Protein AF-A0AAW5FST5-F1 (afdb_monomer)

Solvent-accessible surface area (backbone atoms only — not comparable to full-atom values): 13321 Å² total; per-residue (Å²): 116,23,53,48,79,43,93,48,58,46,77,82,74,64,80,80,57,63,56,58,76,75,55,74,83,84,60,89,79,73,75,66,66,66,45,80,45,72,40,58,58,84,43,73,88,53,78,77,66,62,72,64,82,20,49,36,55,49,81,84,72,87,49,75,64,41,54,34,38,38,38,26,34,52,63,65,40,79,40,75,46,90,90,46,101,51,71,46,71,51,79,53,82,44,75,46,69,30,31,28,72,42,76,30,76,70,31,44,95,96,45,60,41,31,26,35,30,25,69,28,85,56,60,69,55,22,51,25,18,49,24,23,42,85,88,66,28,31,42,27,22,31,59,50,48,52,63,88,88,45,88,87,43,37,16,34,27,41,35,42,49,81,44,86,63,54,60,74,81,39,73,42,54,30,70,90,41,67,32,22,36,37,29,21,30,21,35,27,78,82,74,73,45,62,80,47,72,32,81,41,60,69,59,22,49,56,54,38,70,76,50,63,89,69,43,45,75,42,62,32,33,37,33,51,77,58,75,54,68,55,52,79,82,131

Nearest PDB structures (foldseek):
  6yv5-assembly1_A  TM=8.264E-01  e=3.759E-06  Staphylococcus aureus
  5ilb-assembly1_A  TM=5.529E-01  e=3.019E-06  Arabidopsis thaliana
  8k2y-assembly1_A  TM=4.417E-01  e=1.948E-05  Pseudomonas syringae pv. syringae FF5
  3gdv-assembly1_C  TM=4.293E-01  e=3.020E-05  Escherichia coli K-12
  1y8t-assembly1_A  TM=4.307E-01  e=8.563E-04  Mycobacterium tuberculosis H37Rv

Mean predicted aligned error: 10.91 Å

Secondary structure (DSSP, 8-state):
-EEEEEEEEEPPPPTTTHHHHHH--SS-----SEEEEEEETT-GGGTT------B--SSPPP-TT-EEEEEE-TT-EEEE-SSSSSEEEE---EEEEEEEEEEETT-BTTB-S-EEEESS---TT-TT-EEE-TTS-EEEEEEEEPPTTSTT--EEEEESTTSTTHHHH-TTB-TTSTTEEEEEEEEEETTEEEEEEES-HHHHHHHHHTS-TTEEEEEEEEETTS--EEE---

Foldseek 3Di:
DAEDEDAAADDDDPPVVVVCVVDVDDDDDQDAPYDYDYDHPPPPVSPPALFDFFAAQADDDADFFFKKKWKFFQPFDFDCDPVDNDTDTDGDIDMDMWTWHAWDCQDDDVHRHTKTKTQIDDHHGSHNTFMATPVRHGQFGFHAWDDPPPDSTITMTGGRHSDPCPCVVVVQRDNVDGQKGWAKWWFAVVVTDTPDGHNDPVVSVVVNVVDDPRIDIFTFIAGGPDSDTDTDDD

pLDDT: mean 76.08, std 20.31, range [25.42, 97.94]

Sequence (234 aa):
MVVIASATAFRTPPEDIALDWLLNRASSRMSLDCMTLSFKADNTRLHEVRDFLPLRLTGKWPEIGDEVMAVGFPELRSIRDREIDTDVLTERMYGSIGRVTAVLPSGREHRPWPTFAVDSHWPGGMSGGPVFNQDGEVIGLVSSSDEPGSDGAQSYAFWFAPIPGLQRNLPHVDPSNPGWVRGWAVVRNAPWHVAAMTNDRARAEEICATLASDYSVRLGSLRAGSDDLLSSAD

Structure (mmCIF, N/CA/C/O backbone):
data_AF-A0AAW5FST5-F1
#
_entry.id   AF-A0AAW5FST5-F1
#
loop_
_atom_site.group_PDB
_atom_site.id
_atom_site.type_symbol
_atom_site.label_atom_id
_atom_site.label_alt_id
_atom_site.label_comp_id
_atom_site.label_asym_id
_atom_site.label_entity_id
_atom_site.label_seq_id
_atom_site.pdbx_PDB_ins_code
_atom_site.Cartn_x
_atom_site.Cartn_y
_atom_site.Cartn_z
_atom_site.occupancy
_atom_site.B_iso_or_equiv
_atom_site.auth_seq_id
_atom_site.auth_comp_id
_atom_site.auth_asym_id
_atom_site.auth_atom_id
_atom_site.pdbx_PDB_model_num
ATOM 1 N N . MET A 1 1 ? 12.963 10.608 -5.374 1.00 27.59 1 MET A N 1
ATOM 2 C CA . MET A 1 1 ? 12.192 10.652 -4.118 1.00 27.59 1 MET A CA 1
ATOM 3 C C . MET A 1 1 ? 10.860 9.990 -4.351 1.00 27.59 1 MET A C 1
ATOM 5 O O . MET A 1 1 ? 10.044 10.501 -5.112 1.00 27.59 1 MET A O 1
ATOM 9 N N . VAL A 1 2 ? 10.666 8.838 -3.728 1.00 32.34 2 VAL A N 1
ATOM 10 C CA . VAL A 1 2 ? 9.438 8.058 -3.803 1.00 32.34 2 VAL A CA 1
ATOM 11 C C . VAL A 1 2 ? 8.725 8.189 -2.452 1.00 32.34 2 VAL A C 1
ATOM 13 O O . VAL A 1 2 ? 9.349 8.005 -1.407 1.00 32.34 2 VAL A O 1
ATOM 16 N N . VAL A 1 3 ? 7.454 8.594 -2.446 1.00 35.84 3 VAL A N 1
ATOM 17 C CA . VAL A 1 3 ? 6.745 9.000 -1.222 1.00 35.84 3 VAL A CA 1
ATOM 18 C C . VAL A 1 3 ? 5.681 7.972 -0.858 1.00 35.84 3 VAL A C 1
ATOM 20 O O . VAL A 1 3 ? 4.726 7.777 -1.598 1.00 35.84 3 VAL A O 1
ATOM 23 N N . ILE A 1 4 ? 5.814 7.359 0.315 1.00 39.44 4 ILE A N 1
ATOM 24 C CA . ILE A 1 4 ? 4.739 6.614 0.970 1.00 39.44 4 ILE A CA 1
ATOM 25 C C . ILE A 1 4 ? 4.034 7.594 1.902 1.00 39.44 4 ILE A C 1
ATOM 27 O O . ILE A 1 4 ? 4.570 7.957 2.950 1.00 39.44 4 ILE A O 1
ATOM 31 N N . ALA A 1 5 ? 2.842 8.044 1.525 1.00 29.39 5 ALA A N 1
ATOM 32 C CA . ALA A 1 5 ? 1.981 8.789 2.431 1.00 29.39 5 ALA A CA 1
ATOM 33 C C . ALA A 1 5 ? 1.157 7.795 3.257 1.00 29.39 5 ALA A C 1
ATOM 35 O O . ALA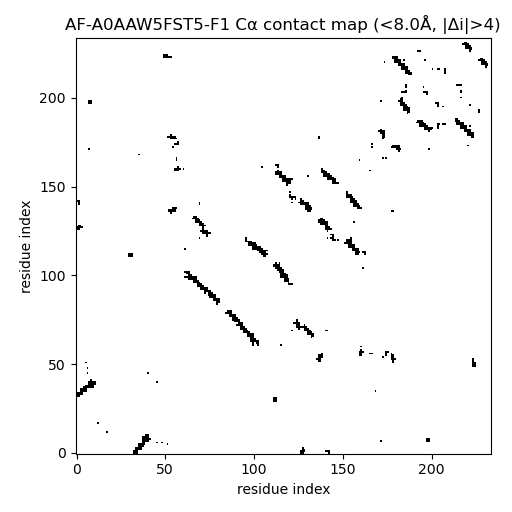 A 1 5 ? 0.375 7.029 2.699 1.00 29.39 5 ALA A O 1
ATOM 36 N N . SER A 1 6 ? 1.334 7.804 4.578 1.00 31.88 6 SER A N 1
ATOM 37 C CA . SER A 1 6 ? 0.432 7.119 5.503 1.00 31.88 6 SER A CA 1
ATOM 38 C C . SER A 1 6 ? -0.310 8.162 6.328 1.00 31.88 6 SER A C 1
ATOM 40 O O . SER A 1 6 ? 0.286 8.948 7.069 1.00 31.88 6 SER A O 1
ATOM 42 N N . ALA A 1 7 ? -1.636 8.174 6.216 1.00 28.30 7 ALA A N 1
ATOM 43 C CA . ALA A 1 7 ? -2.494 8.911 7.129 1.00 28.30 7 ALA A CA 1
ATOM 44 C C . ALA A 1 7 ? -2.647 8.095 8.418 1.00 28.30 7 ALA A C 1
ATOM 46 O O . ALA A 1 7 ? -3.655 7.436 8.633 1.00 28.30 7 ALA A O 1
ATOM 47 N N . THR A 1 8 ? -1.625 8.108 9.275 1.00 34.03 8 THR A N 1
ATOM 48 C CA . THR A 1 8 ? -1.749 7.558 10.629 1.00 34.03 8 THR A CA 1
ATOM 49 C C . THR A 1 8 ? -1.270 8.577 11.650 1.00 34.03 8 THR A C 1
ATOM 51 O O . THR A 1 8 ? -0.135 9.044 11.607 1.00 34.03 8 THR A O 1
ATOM 54 N N . ALA A 1 9 ? -2.183 8.904 12.558 1.00 29.20 9 ALA A N 1
ATOM 55 C CA . ALA A 1 9 ? -2.036 9.730 13.742 1.00 29.20 9 ALA A CA 1
ATOM 56 C C . ALA A 1 9 ? -0.675 9.597 14.455 1.00 29.20 9 ALA A C 1
ATOM 58 O O . ALA A 1 9 ? -0.389 8.555 15.026 1.00 29.20 9 ALA A O 1
ATOM 59 N N . PHE A 1 10 ? 0.146 10.649 14.517 1.00 31.05 10 PHE A N 1
ATOM 60 C CA . PHE A 1 10 ? 1.294 10.687 15.439 1.00 31.05 10 PHE A CA 1
ATOM 61 C C . PHE A 1 10 ? 1.242 11.876 16.402 1.00 31.05 10 PHE A C 1
ATOM 63 O O . PHE A 1 10 ? 0.967 13.009 15.999 1.00 31.05 10 PHE A O 1
ATOM 70 N N . ARG A 1 11 ? 1.600 11.605 17.667 1.00 25.42 11 ARG A N 1
ATOM 71 C CA . ARG A 1 11 ? 2.352 12.544 18.510 1.00 25.42 11 ARG A CA 1
ATOM 72 C C . ARG A 1 11 ? 3.834 12.398 18.173 1.00 25.42 11 ARG A C 1
ATOM 74 O O . ARG A 1 11 ? 4.307 11.298 17.895 1.00 25.42 11 ARG A O 1
ATOM 81 N N . THR A 1 12 ? 4.545 13.518 18.196 1.00 28.22 12 THR A N 1
ATOM 82 C CA . THR A 1 12 ? 6.005 13.582 18.109 1.00 28.22 12 THR A CA 1
ATOM 83 C C . THR A 1 12 ? 6.622 12.550 19.062 1.00 28.22 12 THR A C 1
ATOM 85 O O . THR A 1 12 ? 6.195 12.498 20.220 1.00 28.22 12 THR A O 1
ATOM 88 N N . PRO A 1 13 ? 7.588 11.721 18.625 1.00 26.89 13 PRO A N 1
ATOM 89 C CA . PRO A 1 13 ? 8.327 10.887 19.562 1.00 26.89 13 PRO A CA 1
ATOM 90 C C . PRO A 1 13 ? 9.033 11.789 20.592 1.00 26.89 13 PRO A C 1
ATOM 92 O O . PRO A 1 13 ? 9.415 12.911 20.242 1.00 26.89 13 PRO A O 1
ATOM 95 N N . PRO A 1 14 ? 9.193 11.342 21.853 1.00 30.55 14 PRO A N 1
ATOM 96 C CA . PRO A 1 14 ? 9.994 12.066 22.833 1.00 30.55 14 PRO A CA 1
ATOM 97 C C . PRO A 1 14 ? 11.399 12.317 22.265 1.00 30.55 14 PRO A C 1
ATOM 99 O O . PRO A 1 14 ? 11.950 11.463 21.565 1.00 30.55 14 PRO A O 1
ATOM 102 N N . GLU A 1 15 ? 11.935 13.509 22.535 1.00 38.34 15 GLU A N 1
ATOM 103 C CA . GLU A 1 15 ? 13.099 14.115 21.865 1.00 38.34 15 GLU A CA 1
ATOM 104 C C . GLU A 1 15 ? 14.370 13.240 21.870 1.00 38.34 15 GLU A C 1
ATOM 106 O O . GLU A 1 15 ? 15.232 13.404 21.008 1.00 38.34 15 GLU A O 1
ATOM 111 N N . ASP A 1 16 ? 14.437 12.228 22.735 1.00 34.09 16 ASP A N 1
ATOM 112 C CA . ASP A 1 16 ? 15.576 11.313 22.855 1.00 34.09 16 ASP A CA 1
ATOM 113 C C . ASP A 1 16 ? 15.601 10.162 21.824 1.00 34.09 16 ASP A C 1
ATOM 115 O O . ASP A 1 16 ? 16.646 9.550 21.619 1.00 34.09 16 ASP A O 1
ATOM 119 N N . ILE A 1 17 ? 14.498 9.867 21.117 1.00 37.16 17 ILE A N 1
ATOM 120 C CA . ILE A 1 17 ? 14.448 8.776 20.108 1.00 37.16 17 ILE A CA 1
ATOM 121 C C . ILE A 1 17 ? 14.830 9.281 18.701 1.00 37.16 17 ILE A C 1
ATOM 123 O O . ILE A 1 17 ? 15.224 8.508 17.823 1.00 37.16 17 ILE A O 1
ATOM 127 N N . ALA A 1 18 ? 14.766 10.597 18.478 1.00 36.69 18 ALA A N 1
ATOM 128 C CA . ALA A 1 18 ? 15.021 11.209 17.175 1.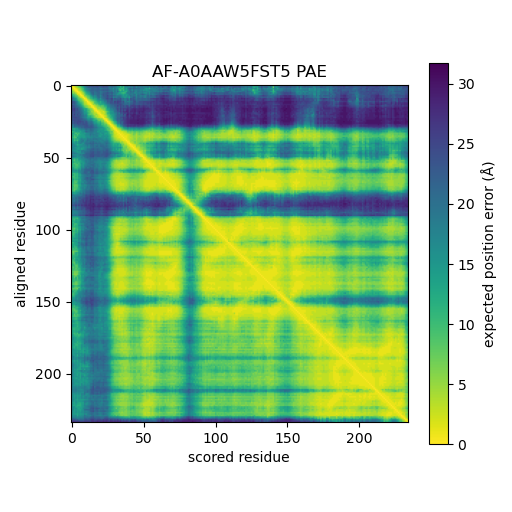00 36.69 18 ALA A CA 1
ATOM 129 C C . ALA A 1 18 ? 16.492 11.103 16.729 1.00 36.69 18 ALA A C 1
ATOM 131 O O . ALA A 1 18 ? 16.769 11.097 15.527 1.00 36.69 18 ALA A O 1
ATOM 132 N N . LEU A 1 19 ? 17.437 10.982 17.669 1.00 31.00 19 LEU A N 1
ATOM 133 C CA . LEU A 1 19 ? 18.865 10.958 17.348 1.00 31.00 19 LEU A CA 1
ATOM 134 C C . LEU A 1 19 ? 19.371 9.558 16.965 1.00 31.00 19 LEU A C 1
ATOM 136 O O . LEU A 1 19 ? 20.148 9.439 16.018 1.00 31.00 19 LEU A O 1
ATOM 140 N N . ASP A 1 20 ? 18.881 8.497 17.612 1.00 34.72 20 ASP A N 1
ATOM 141 C CA . ASP A 1 20 ? 19.266 7.112 17.289 1.00 34.72 20 ASP A CA 1
ATOM 142 C C . ASP A 1 20 ? 18.706 6.653 15.930 1.00 34.72 20 ASP A C 1
ATOM 144 O O . ASP A 1 20 ? 19.373 5.927 15.185 1.00 34.72 20 ASP A O 1
ATOM 148 N N . TRP A 1 21 ? 17.527 7.157 15.539 1.00 37.56 21 TRP A N 1
ATOM 149 C CA . TRP A 1 21 ? 16.939 6.914 14.214 1.00 37.56 21 TRP A CA 1
ATOM 150 C C . TRP A 1 21 ? 17.767 7.548 13.080 1.00 37.56 21 TRP A C 1
ATOM 152 O O . TRP A 1 21 ? 17.891 6.979 11.994 1.00 37.56 21 TRP A O 1
ATOM 162 N N . LEU A 1 22 ? 18.413 8.686 13.354 1.00 33.38 22 LEU A N 1
ATOM 163 C CA . LEU A 1 22 ? 19.277 9.410 12.415 1.00 33.38 22 LEU A CA 1
ATOM 164 C C . LEU A 1 22 ? 20.728 8.896 12.404 1.00 33.38 22 LEU A C 1
ATOM 166 O O . LEU A 1 22 ? 21.452 9.095 11.421 1.00 33.38 22 LEU A O 1
ATOM 170 N N . LEU A 1 23 ? 21.171 8.217 13.468 1.00 34.84 23 LEU A N 1
ATOM 171 C CA . LEU A 1 23 ? 22.580 7.883 13.693 1.00 34.84 23 LEU A CA 1
ATOM 172 C C . LEU A 1 23 ? 22.924 6.395 13.696 1.00 34.84 23 LEU A C 1
ATOM 174 O O . LEU A 1 23 ? 24.079 6.095 13.976 1.00 34.84 23 LEU A O 1
ATOM 178 N N . ASN A 1 24 ? 22.032 5.473 13.308 1.00 35.09 24 ASN A N 1
ATOM 179 C CA . ASN A 1 24 ? 22.375 4.044 13.296 1.00 35.09 24 ASN A CA 1
ATOM 180 C C . ASN A 1 24 ? 23.643 3.753 12.448 1.00 35.09 24 ASN A C 1
ATOM 182 O O . ASN A 1 24 ? 23.622 3.727 11.211 1.00 35.09 24 ASN A O 1
ATOM 186 N N . ARG A 1 25 ? 24.764 3.607 13.166 1.00 39.59 25 ARG A N 1
ATOM 187 C CA . ARG A 1 25 ? 26.148 3.381 12.741 1.00 39.59 25 ARG A CA 1
ATOM 188 C C . ARG A 1 25 ? 26.487 1.920 13.045 1.00 39.59 25 ARG A C 1
ATOM 190 O O . ARG A 1 25 ? 27.246 1.667 13.968 1.00 39.59 25 ARG A O 1
ATOM 197 N N . ALA A 1 26 ? 25.922 0.954 12.321 1.00 35.03 26 ALA A N 1
ATOM 198 C CA . ALA A 1 26 ? 26.404 -0.440 12.403 1.00 35.03 26 ALA A CA 1
ATOM 199 C C . ALA A 1 26 ? 25.911 -1.382 11.289 1.00 35.03 26 ALA A C 1
ATOM 201 O O . ALA A 1 26 ? 26.001 -2.600 11.411 1.00 35.03 26 ALA A O 1
ATOM 202 N N . SER A 1 27 ? 25.374 -0.879 10.185 1.00 39.72 27 SER A N 1
ATOM 203 C CA . SER A 1 27 ? 25.068 -1.702 9.010 1.00 39.72 27 SER A CA 1
ATOM 204 C C . SER A 1 27 ? 25.315 -0.829 7.796 1.00 39.72 27 SER A C 1
ATOM 206 O O . SER A 1 27 ? 25.022 0.365 7.860 1.00 39.72 27 SER A O 1
ATOM 208 N N . SER A 1 28 ? 25.925 -1.362 6.738 1.00 39.22 28 SER A N 1
ATOM 209 C CA . SER A 1 28 ? 26.130 -0.626 5.488 1.00 39.22 28 SER A CA 1
ATOM 210 C C . SER A 1 28 ? 24.835 0.110 5.129 1.00 39.22 28 SER A C 1
ATOM 212 O O . SER A 1 28 ? 23.797 -0.514 4.920 1.00 39.22 28 SER A O 1
ATOM 214 N N . ARG A 1 29 ? 24.855 1.451 5.179 1.00 48.12 29 ARG A N 1
ATOM 215 C CA . ARG A 1 29 ? 23.662 2.270 4.939 1.00 48.12 29 ARG A CA 1
ATOM 216 C C . ARG A 1 29 ? 23.244 2.069 3.490 1.00 48.12 29 ARG A C 1
ATOM 218 O O . ARG A 1 29 ? 23.811 2.678 2.590 1.00 48.12 29 ARG A O 1
ATOM 225 N N . MET A 1 30 ? 22.265 1.199 3.274 1.00 55.31 30 MET A N 1
ATOM 226 C CA . MET A 1 30 ? 21.537 1.143 2.018 1.00 55.31 30 MET A CA 1
ATOM 227 C C . MET A 1 30 ? 20.780 2.467 1.901 1.00 55.31 30 MET A C 1
ATOM 229 O O . MET A 1 30 ? 19.854 2.733 2.664 1.00 55.31 30 MET A O 1
ATOM 233 N N . SER A 1 31 ? 21.244 3.342 1.012 1.00 66.12 31 SER A N 1
ATOM 234 C CA . SER A 1 31 ? 20.543 4.582 0.689 1.00 66.12 31 SER A CA 1
ATOM 235 C C . SER A 1 31 ? 19.317 4.213 -0.138 1.00 66.12 31 SER A C 1
ATOM 237 O O . SER A 1 31 ? 19.465 3.737 -1.261 1.00 66.12 31 SER A O 1
ATOM 239 N N . LEU A 1 32 ? 18.122 4.382 0.426 1.00 76.25 32 LEU A N 1
ATOM 240 C CA . LEU A 1 32 ? 16.856 4.140 -0.262 1.00 76.25 32 LEU A CA 1
ATOM 241 C C . LEU A 1 32 ? 16.293 5.471 -0.754 1.00 76.25 32 LEU A C 1
ATOM 243 O O . LEU A 1 32 ? 16.243 6.434 0.007 1.00 76.25 32 LEU A O 1
ATOM 247 N N . ASP A 1 33 ? 15.795 5.517 -1.988 1.00 75.06 33 ASP A N 1
ATOM 248 C CA . ASP A 1 33 ? 15.055 6.677 -2.500 1.00 75.06 33 ASP A CA 1
ATOM 249 C C . ASP A 1 33 ? 13.573 6.648 -2.072 1.00 75.06 33 ASP A C 1
ATOM 251 O O . ASP A 1 33 ? 12.674 6.803 -2.893 1.00 75.06 33 ASP A O 1
ATOM 255 N N . CYS A 1 34 ? 13.308 6.407 -0.785 1.00 78.94 34 CYS A N 1
ATOM 256 C CA . CYS A 1 34 ? 11.966 6.254 -0.221 1.00 78.94 34 CYS A CA 1
ATOM 257 C C . CYS A 1 34 ? 11.793 7.131 1.023 1.00 78.94 34 CYS A C 1
ATOM 259 O O . CYS A 1 34 ? 12.645 7.132 1.910 1.00 78.94 34 CYS A O 1
ATOM 261 N N . MET A 1 35 ? 10.662 7.829 1.118 1.00 77.50 35 MET A N 1
ATOM 262 C CA . MET A 1 35 ? 10.283 8.640 2.273 1.00 77.50 35 MET A CA 1
ATOM 263 C C . MET A 1 35 ? 8.909 8.221 2.790 1.00 77.50 35 MET A C 1
ATOM 265 O O . MET A 1 35 ? 7.999 7.959 2.009 1.00 77.50 35 MET A O 1
ATOM 269 N N . THR A 1 36 ? 8.752 8.176 4.111 1.00 75.88 36 THR A N 1
ATOM 270 C CA . THR A 1 36 ? 7.449 8.020 4.767 1.00 75.88 36 THR A CA 1
ATOM 271 C C . THR A 1 36 ? 6.975 9.383 5.246 1.00 75.88 36 THR A C 1
ATOM 273 O O . THR A 1 36 ? 7.714 10.083 5.937 1.00 75.88 36 THR A O 1
ATOM 276 N N . LEU A 1 37 ? 5.755 9.759 4.876 1.00 73.50 37 LEU A N 1
ATOM 277 C CA . LEU A 1 37 ? 5.081 10.939 5.401 1.00 73.50 37 LEU A CA 1
ATOM 278 C C . LEU A 1 37 ? 4.0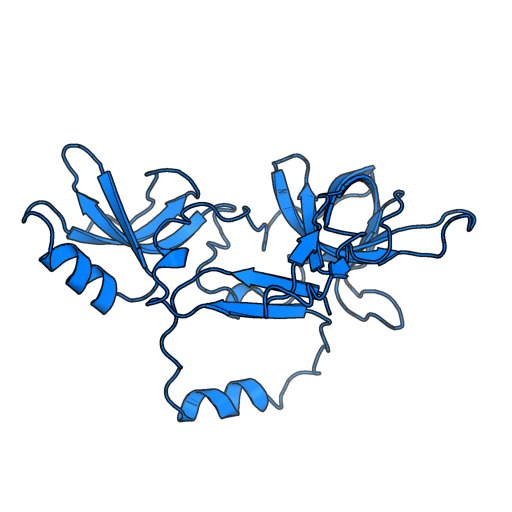01 10.504 6.382 1.00 73.50 37 LEU A C 1
ATOM 280 O O . LEU A 1 37 ? 3.169 9.657 6.054 1.00 73.50 37 LEU A O 1
ATOM 284 N N . SER A 1 38 ? 4.017 11.128 7.556 1.00 69.50 38 SER A N 1
ATOM 285 C CA . SER A 1 38 ? 3.040 10.914 8.618 1.00 69.50 38 SER A CA 1
ATOM 286 C C . SER A 1 38 ? 2.323 12.220 8.916 1.00 69.50 38 SER A C 1
ATOM 288 O O . SER A 1 38 ? 2.947 13.280 8.998 1.00 69.50 38 SER A O 1
ATOM 290 N N . PHE A 1 39 ? 1.015 12.141 9.123 1.00 67.19 39 PHE A N 1
ATOM 291 C CA . PHE A 1 39 ? 0.203 13.294 9.487 1.00 67.19 39 PHE A CA 1
ATOM 292 C C . PHE A 1 39 ? -0.153 13.276 10.976 1.00 67.19 39 PHE A C 1
ATOM 294 O O . PHE A 1 39 ? -0.245 12.219 11.606 1.00 67.19 39 PHE A O 1
ATOM 301 N N . LYS A 1 40 ? -0.363 14.460 11.560 1.00 63.72 40 LYS A N 1
ATOM 302 C CA . LYS A 1 40 ? -0.786 14.556 12.959 1.00 63.72 40 LYS A CA 1
ATOM 303 C C . LYS A 1 40 ? -2.217 14.051 13.139 1.00 63.72 40 LYS A C 1
ATOM 305 O O . LYS A 1 40 ? -3.094 14.309 12.317 1.00 63.72 40 LYS A O 1
ATOM 310 N N . ALA A 1 41 ? -2.418 13.348 14.248 1.00 55.88 41 ALA A N 1
ATOM 311 C CA . ALA A 1 41 ? -3.664 12.687 14.629 1.00 55.88 41 ALA A CA 1
ATOM 312 C C . ALA A 1 41 ? -4.860 13.624 14.788 1.00 55.88 41 ALA A C 1
ATOM 314 O O . ALA A 1 41 ? -5.996 13.210 14.602 1.00 55.88 41 ALA A O 1
ATOM 315 N N . ASP A 1 42 ? -4.589 14.859 15.195 1.00 59.34 42 ASP A N 1
ATOM 316 C CA . ASP A 1 42 ? -5.556 15.909 15.503 1.00 59.34 42 ASP A CA 1
ATOM 317 C C . ASP A 1 42 ? -5.988 16.700 14.261 1.00 59.34 42 ASP A C 1
ATOM 319 O O . ASP A 1 42 ? -6.781 17.637 14.364 1.00 59.34 42 ASP A O 1
ATOM 323 N N . ASN A 1 43 ? -5.494 16.329 13.075 1.00 63.53 43 ASN A N 1
ATOM 32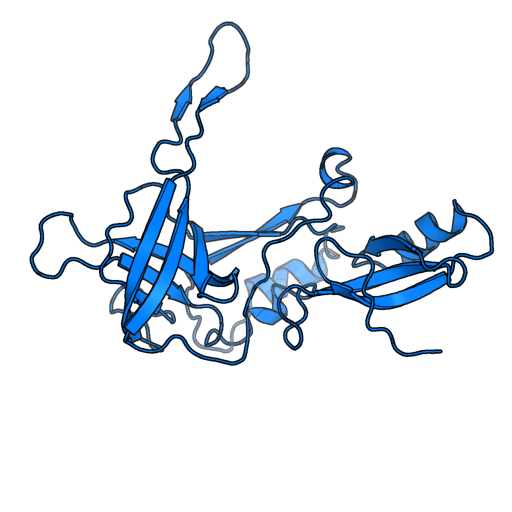4 C CA . ASN A 1 43 ? -5.951 16.922 11.834 1.00 63.53 43 ASN A CA 1
ATOM 325 C C . ASN A 1 43 ? -7.363 16.423 11.516 1.00 63.53 43 ASN A C 1
ATOM 327 O O . ASN A 1 43 ? -7.560 15.302 11.045 1.00 63.53 43 ASN A O 1
ATOM 331 N N . THR A 1 44 ? -8.342 17.299 11.727 1.00 57.09 44 THR A N 1
ATOM 332 C CA . THR A 1 44 ? -9.761 16.978 11.563 1.00 57.09 44 THR A CA 1
ATOM 333 C C . THR A 1 44 ? -10.134 16.521 10.158 1.00 57.09 44 THR A C 1
ATOM 335 O O . THR A 1 44 ? -11.069 15.741 10.010 1.00 57.09 44 THR A O 1
ATOM 338 N N . ARG A 1 45 ? -9.360 16.917 9.137 1.00 58.31 45 ARG A N 1
ATOM 339 C CA . ARG A 1 45 ? -9.550 16.478 7.744 1.00 58.31 45 ARG A CA 1
ATOM 340 C C . ARG A 1 45 ? -9.185 15.010 7.506 1.00 58.31 45 ARG A C 1
ATOM 342 O O . ARG A 1 45 ? -9.505 14.481 6.451 1.00 58.31 45 ARG A O 1
ATOM 349 N N . LEU A 1 46 ? -8.498 14.361 8.449 1.00 54.97 46 LEU A N 1
ATOM 350 C CA . LEU A 1 46 ? -8.087 12.957 8.345 1.00 54.97 46 LEU A CA 1
ATOM 351 C C . LEU A 1 46 ? -9.008 11.998 9.101 1.00 54.97 46 LEU A C 1
ATOM 353 O O . LEU A 1 46 ? -8.913 10.795 8.889 1.00 54.97 46 LEU A O 1
ATOM 357 N N . HIS A 1 47 ? -9.912 12.496 9.951 1.00 50.50 47 HIS A N 1
ATOM 358 C CA . HIS A 1 47 ? -10.826 11.644 10.725 1.00 50.50 47 HIS A CA 1
ATOM 359 C C . HIS A 1 47 ? -11.845 10.883 9.863 1.00 50.50 47 HIS A C 1
ATOM 361 O O . HIS A 1 47 ? -12.443 9.920 10.338 1.00 50.50 47 HIS A O 1
ATOM 367 N N . GLU A 1 48 ? -12.028 11.293 8.608 1.00 50.62 48 GLU A N 1
ATOM 368 C CA . GLU A 1 48 ? -12.964 10.678 7.662 1.00 50.62 48 GLU A CA 1
ATOM 369 C C . GLU A 1 48 ? -12.298 9.642 6.741 1.00 50.62 48 GLU A C 1
ATOM 371 O O . GLU A 1 48 ? -12.990 8.843 6.113 1.00 50.62 48 GLU A O 1
ATOM 376 N N . VAL A 1 49 ? -10.962 9.608 6.670 1.00 55.62 49 VAL A N 1
ATOM 377 C CA . VAL A 1 49 ? -10.240 8.702 5.767 1.00 55.62 49 VAL A CA 1
ATOM 378 C C . VAL A 1 49 ? -10.053 7.349 6.449 1.00 55.62 49 VAL A C 1
ATOM 380 O O . VAL A 1 49 ? -9.161 7.170 7.275 1.00 55.62 49 VAL A O 1
ATOM 383 N N . ARG A 1 50 ? -10.912 6.386 6.100 1.00 56.12 50 ARG A N 1
ATOM 384 C CA . ARG A 1 50 ? -10.809 4.977 6.535 1.00 56.12 50 ARG A CA 1
ATOM 385 C C . ARG A 1 50 ? -10.130 4.069 5.509 1.00 56.12 50 ARG A C 1
ATOM 387 O O . ARG A 1 50 ? -9.841 2.909 5.808 1.00 56.12 50 ARG A O 1
ATOM 394 N N . ASP A 1 51 ? -9.858 4.607 4.326 1.00 65.81 51 ASP A N 1
ATOM 395 C CA . ASP A 1 51 ? -9.349 3.848 3.195 1.00 65.81 51 ASP A CA 1
ATOM 396 C C . ASP A 1 51 ? -7.858 4.108 3.015 1.00 65.81 51 ASP A C 1
ATOM 398 O O . ASP A 1 51 ? -7.398 5.241 2.868 1.00 65.81 51 ASP A O 1
ATOM 402 N N . PHE A 1 52 ? -7.092 3.028 3.017 1.00 74.56 52 PHE A N 1
ATOM 403 C CA . PHE A 1 52 ? -5.684 3.023 2.662 1.00 74.56 52 PHE A CA 1
ATOM 404 C C . PHE A 1 52 ? -5.463 1.935 1.621 1.00 74.56 52 PHE A C 1
ATOM 406 O O . PHE A 1 52 ? -6.174 0.929 1.580 1.00 74.56 52 PHE A O 1
ATOM 413 N N . LEU A 1 53 ? -4.470 2.138 0.760 1.00 82.81 53 LEU A N 1
ATOM 414 C CA . LEU A 1 53 ? -4.138 1.135 -0.240 1.00 82.81 53 LEU A CA 1
ATOM 415 C C . LEU A 1 53 ? -3.536 -0.101 0.453 1.00 82.81 53 LEU A C 1
ATOM 417 O O . LEU A 1 53 ? -2.719 0.052 1.363 1.00 82.81 53 LEU A O 1
ATOM 421 N N . PRO A 1 54 ? -3.907 -1.325 0.052 1.00 84.44 54 PRO A N 1
ATOM 422 C CA . PRO A 1 54 ? -3.384 -2.536 0.668 1.00 84.44 54 PRO A CA 1
ATOM 423 C C . PRO A 1 54 ? -1.915 -2.747 0.283 1.00 84.44 54 PRO A C 1
ATOM 425 O O . PRO A 1 54 ? -1.611 -3.154 -0.833 1.00 84.44 54 PRO A O 1
ATOM 428 N N . LEU A 1 55 ? -0.985 -2.459 1.198 1.00 87.25 55 LEU A N 1
ATOM 429 C CA . LEU A 1 55 ? 0.449 -2.664 0.968 1.00 87.25 55 LEU A CA 1
ATOM 430 C C . LEU A 1 55 ? 0.833 -4.140 1.141 1.00 87.25 55 LEU A C 1
ATOM 432 O O . LEU A 1 55 ? 0.572 -4.748 2.181 1.00 87.25 55 LEU A O 1
ATOM 436 N N . ARG A 1 56 ? 1.553 -4.689 0.161 1.00 87.50 56 ARG A N 1
ATOM 437 C CA . ARG A 1 56 ? 2.160 -6.025 0.211 1.00 87.50 56 ARG A CA 1
ATOM 438 C C . ARG A 1 56 ? 3.638 -5.903 0.601 1.00 87.50 56 ARG A C 1
ATOM 440 O O . ARG A 1 56 ? 4.508 -5.674 -0.236 1.00 87.50 56 ARG A O 1
ATOM 447 N N . LEU A 1 57 ? 3.920 -6.054 1.898 1.00 84.25 57 LEU A N 1
ATOM 448 C CA . LEU A 1 57 ? 5.274 -5.935 2.475 1.00 84.25 57 LEU A CA 1
ATOM 449 C C . LEU A 1 57 ? 6.000 -7.278 2.675 1.00 84.25 57 LEU A C 1
ATOM 451 O O . LEU A 1 57 ? 7.165 -7.289 3.068 1.00 84.25 57 LEU A O 1
ATOM 455 N N . THR A 1 58 ? 5.317 -8.405 2.471 1.00 81.69 58 THR A N 1
ATOM 456 C CA . THR A 1 58 ? 5.848 -9.776 2.582 1.00 81.69 58 THR A CA 1
ATOM 457 C C . THR A 1 58 ? 5.202 -10.672 1.533 1.00 81.69 58 THR A C 1
ATOM 459 O O . THR A 1 58 ? 4.227 -10.279 0.902 1.00 81.69 58 THR A O 1
ATOM 462 N N . GLY A 1 59 ? 5.678 -11.910 1.398 1.00 78.25 59 GLY A N 1
ATOM 463 C CA . GLY A 1 59 ? 4.964 -12.943 0.651 1.00 78.25 59 GLY A CA 1
ATOM 464 C C . GLY A 1 59 ? 5.403 -13.028 -0.805 1.00 78.25 59 GLY A C 1
ATOM 465 O O . GLY A 1 59 ? 6.603 -13.011 -1.074 1.00 78.25 59 GLY A O 1
ATOM 466 N N . LYS A 1 60 ? 4.438 -13.197 -1.719 1.00 79.06 60 LYS A N 1
ATOM 467 C CA . LYS A 1 60 ? 4.702 -13.516 -3.128 1.00 79.06 60 LYS A CA 1
ATOM 468 C C . LYS A 1 60 ? 5.521 -12.406 -3.794 1.00 79.06 60 LYS A C 1
ATOM 470 O O . LYS A 1 60 ? 5.219 -11.221 -3.659 1.00 79.06 60 LYS A O 1
ATOM 475 N N . TRP A 1 61 ? 6.575 -12.813 -4.488 1.00 88.38 61 TRP A N 1
ATOM 476 C CA . TRP A 1 61 ? 7.397 -11.918 -5.293 1.00 88.38 61 TRP A CA 1
ATOM 477 C C . TRP A 1 61 ? 6.701 -11.665 -6.633 1.00 88.38 61 TRP A C 1
ATOM 479 O O . TRP A 1 61 ? 5.998 -12.559 -7.104 1.00 88.38 61 TRP A O 1
ATOM 489 N N . PRO A 1 62 ? 6.883 -10.487 -7.255 1.00 92.62 62 PRO A N 1
ATOM 490 C CA . PRO A 1 62 ? 6.541 -10.347 -8.660 1.00 92.62 62 PRO A CA 1
ATOM 491 C C . PRO A 1 62 ? 7.361 -11.357 -9.467 1.00 92.62 62 PRO A C 1
ATOM 493 O O . PRO A 1 62 ? 8.547 -11.562 -9.196 1.00 92.62 62 PRO A O 1
ATOM 496 N N . GLU A 1 63 ? 6.734 -11.984 -10.448 1.00 95.25 63 GLU A N 1
ATOM 497 C CA . GLU A 1 63 ? 7.362 -12.905 -11.389 1.00 95.25 63 GLU A CA 1
ATOM 498 C C . GLU A 1 63 ? 7.396 -12.279 -12.785 1.00 95.25 63 GLU A C 1
ATOM 500 O O . GLU A 1 63 ? 6.573 -11.432 -13.129 1.00 95.25 63 GLU A O 1
ATOM 505 N N . ILE A 1 64 ? 8.363 -12.676 -13.615 1.00 97.19 64 ILE A N 1
ATOM 506 C CA . ILE A 1 64 ? 8.410 -12.219 -15.009 1.00 97.19 64 ILE A CA 1
ATOM 507 C C . ILE A 1 64 ? 7.121 -12.660 -15.716 1.00 97.19 64 ILE A C 1
ATOM 509 O O . ILE A 1 64 ? 6.771 -13.837 -15.699 1.00 97.19 64 ILE A O 1
ATOM 513 N N . GLY A 1 65 ? 6.442 -11.711 -16.358 1.00 96.81 65 GLY A N 1
ATOM 514 C CA . GLY A 1 65 ? 5.151 -11.897 -17.018 1.00 96.81 65 GLY A CA 1
ATOM 515 C C . GLY A 1 65 ? 3.942 -11.438 -16.196 1.00 96.81 65 GLY A C 1
ATOM 516 O O . GLY A 1 65 ? 2.887 -11.208 -16.803 1.00 96.81 65 GLY A O 1
ATOM 517 N N . ASP A 1 66 ? 4.093 -11.247 -14.877 1.00 97.81 66 ASP A N 1
ATOM 518 C CA . ASP A 1 66 ? 3.035 -10.711 -14.012 1.00 97.81 66 ASP A CA 1
ATOM 519 C C . ASP A 1 66 ? 2.582 -9.341 -14.519 1.00 97.81 66 ASP A C 1
ATOM 521 O O . ASP A 1 66 ? 3.398 -8.489 -14.872 1.00 97.81 66 ASP A O 1
ATOM 525 N N . GLU A 1 67 ? 1.270 -9.124 -14.547 1.00 97.69 67 GLU A N 1
ATOM 526 C CA . GLU A 1 67 ? 0.687 -7.838 -14.915 1.00 97.69 67 GLU A CA 1
ATOM 527 C C . GLU A 1 67 ? 0.627 -6.909 -13.702 1.00 97.69 67 GLU A C 1
ATOM 529 O O . GLU A 1 67 ? 0.222 -7.310 -12.608 1.00 97.69 67 GLU A O 1
ATOM 534 N N . VAL A 1 68 ? 1.023 -5.657 -13.905 1.00 97.56 68 VAL A N 1
ATOM 535 C CA . VAL A 1 68 ? 1.040 -4.621 -12.875 1.00 97.56 68 VAL A CA 1
ATOM 536 C C . VAL A 1 68 ? 0.455 -3.321 -13.407 1.00 97.56 68 VAL A C 1
ATOM 538 O O . VAL A 1 68 ? 0.579 -3.005 -14.591 1.00 97.56 68 VAL A O 1
ATOM 541 N N . MET A 1 69 ? -0.149 -2.538 -12.516 1.00 96.62 69 MET A N 1
ATOM 542 C CA . MET A 1 69 ? -0.705 -1.224 -12.833 1.00 96.62 69 MET A CA 1
ATOM 543 C C . MET A 1 69 ? -0.023 -0.148 -11.997 1.00 96.62 69 MET A C 1
ATOM 545 O O . MET A 1 69 ? -0.088 -0.174 -10.773 1.00 96.62 69 MET A O 1
ATOM 549 N N . ALA A 1 70 ? 0.598 0.827 -12.648 1.00 95.94 70 ALA A N 1
ATOM 550 C CA . ALA A 1 70 ? 1.106 2.024 -11.993 1.00 95.94 70 ALA A CA 1
ATOM 551 C C . ALA A 1 70 ? 0.078 3.150 -12.066 1.00 95.94 70 ALA A C 1
ATOM 553 O O . ALA A 1 70 ? -0.525 3.366 -13.118 1.00 95.94 70 ALA A O 1
ATOM 554 N N . VAL A 1 71 ? -0.083 3.902 -10.978 1.00 93.69 71 VAL A N 1
ATOM 555 C CA . VAL A 1 71 ? -0.954 5.084 -10.923 1.00 93.69 71 VAL A CA 1
ATOM 556 C C . VAL A 1 71 ? -0.160 6.288 -10.436 1.00 93.69 71 VAL A C 1
ATOM 558 O O . VAL A 1 71 ? 0.626 6.170 -9.505 1.00 93.69 71 VAL A O 1
ATOM 561 N N . GLY A 1 72 ? -0.357 7.455 -11.044 1.00 90.00 72 GLY A N 1
ATOM 562 C CA . GLY A 1 72 ? 0.327 8.689 -10.657 1.00 90.00 72 GLY A CA 1
ATOM 563 C C . GLY A 1 72 ? -0.270 9.931 -11.313 1.00 90.00 72 GLY A C 1
ATOM 564 O O . GLY A 1 72 ? -1.298 9.854 -11.982 1.00 90.00 72 GLY A O 1
ATOM 565 N N . PHE A 1 73 ? 0.384 11.080 -11.133 1.00 87.88 73 PHE A N 1
ATOM 566 C CA . PHE A 1 73 ? -0.101 12.386 -11.596 1.00 87.88 73 PHE A CA 1
ATOM 567 C C . PHE A 1 73 ? 0.965 13.088 -12.455 1.00 87.88 73 PHE A C 1
ATOM 569 O O . PHE A 1 73 ? 1.629 14.015 -11.990 1.00 87.88 73 PHE A O 1
ATOM 576 N N . PRO A 1 74 ? 1.166 12.660 -13.713 1.00 81.38 74 PRO A N 1
ATOM 577 C CA . PRO A 1 74 ? 2.244 13.171 -14.563 1.00 81.38 74 PRO A CA 1
ATOM 578 C C . PRO A 1 74 ? 2.101 14.659 -14.919 1.00 81.38 74 PRO A C 1
ATOM 580 O O . PRO A 1 74 ? 3.087 15.332 -15.210 1.00 81.38 74 PRO A O 1
ATOM 583 N N . GLU A 1 75 ? 0.879 15.193 -14.875 1.00 76.75 75 GLU A N 1
ATOM 584 C CA . GLU A 1 75 ? 0.565 16.579 -15.237 1.00 76.75 75 GLU A CA 1
ATOM 585 C C . GLU A 1 75 ? 0.324 17.485 -14.024 1.00 76.75 75 GLU A C 1
ATOM 587 O O . GLU A 1 75 ? -0.314 18.525 -14.169 1.00 76.75 75 GLU A O 1
ATOM 592 N N . LEU A 1 76 ? 0.814 17.122 -12.832 1.00 67.56 76 LEU A N 1
ATOM 593 C CA . LEU A 1 76 ? 0.629 17.945 -11.636 1.00 67.56 76 LEU A CA 1
ATOM 594 C C . LEU A 1 76 ? 1.298 19.319 -11.832 1.00 67.56 76 LEU A C 1
ATOM 596 O O . LEU A 1 76 ? 2.517 19.469 -11.733 1.00 67.56 76 LEU A O 1
ATOM 600 N N . ARG A 1 77 ? 0.492 20.331 -12.157 1.00 57.88 77 ARG A N 1
ATOM 601 C CA . ARG A 1 77 ? 0.924 21.719 -12.346 1.00 57.88 77 ARG A CA 1
ATOM 602 C C . ARG A 1 77 ? 0.368 22.556 -11.202 1.00 57.88 77 ARG A C 1
ATOM 604 O O . ARG A 1 77 ? -0.847 22.622 -11.031 1.00 57.88 77 ARG A O 1
ATOM 611 N N . SER A 1 78 ? 1.254 23.208 -10.448 1.00 52.50 78 SER A N 1
ATOM 612 C CA . SER A 1 78 ? 0.862 24.311 -9.564 1.00 52.50 78 SER A CA 1
ATOM 613 C C . SER A 1 78 ? 0.559 25.521 -10.440 1.00 52.50 78 SER A C 1
ATOM 615 O O . SER A 1 78 ? 1.444 26.053 -11.118 1.00 52.50 78 SER A O 1
ATOM 617 N N . ILE A 1 79 ? -0.709 25.915 -10.481 1.00 52.81 79 ILE A N 1
ATOM 618 C CA . ILE A 1 79 ? -1.120 27.196 -11.034 1.00 52.81 79 ILE A CA 1
ATOM 619 C C . ILE A 1 79 ? -1.262 28.131 -9.838 1.00 52.81 79 ILE A C 1
ATOM 621 O O . ILE A 1 79 ? -2.169 27.974 -9.024 1.00 52.81 79 ILE A O 1
ATOM 625 N N . ARG A 1 80 ? -0.359 29.109 -9.725 1.00 47.75 80 ARG A N 1
ATOM 626 C CA . ARG A 1 80 ? -0.562 30.242 -8.819 1.00 47.75 80 ARG A CA 1
ATOM 627 C C . ARG A 1 80 ? -1.711 31.072 -9.357 1.00 47.75 80 ARG A C 1
ATOM 629 O O . ARG A 1 80 ? -1.527 31.803 -10.335 1.00 47.75 80 ARG A O 1
ATOM 636 N N . ASP A 1 81 ? -2.873 30.951 -8.736 1.00 50.53 81 ASP A N 1
ATOM 637 C CA . ASP A 1 81 ? -3.921 31.937 -8.923 1.00 50.53 81 ASP A CA 1
ATOM 638 C C . ASP A 1 81 ? -3.462 33.239 -8.244 1.00 50.53 81 ASP A C 1
ATOM 640 O O . ASP A 1 81 ? -2.919 33.223 -7.143 1.00 50.53 81 ASP A O 1
ATOM 644 N N . ARG A 1 82 ? -3.557 34.375 -8.941 1.00 50.22 82 ARG A N 1
ATOM 645 C CA . ARG A 1 82 ? -3.156 35.681 -8.383 1.00 50.22 82 ARG A CA 1
ATOM 646 C C . ARG A 1 82 ? -4.294 36.346 -7.612 1.00 50.22 82 ARG A C 1
ATOM 648 O O . ARG A 1 82 ? -4.045 37.343 -6.941 1.00 50.22 82 ARG A O 1
ATOM 655 N N . GLU A 1 83 ? -5.513 35.826 -7.732 1.00 54.09 83 GLU A N 1
ATOM 656 C CA . GLU A 1 83 ? -6.714 36.372 -7.093 1.00 54.09 83 GLU A CA 1
ATOM 657 C C . GLU A 1 83 ? -7.046 35.659 -5.773 1.00 54.09 83 GLU A C 1
ATOM 659 O O . GLU A 1 83 ? -7.643 36.248 -4.871 1.00 54.09 83 GLU A O 1
ATOM 664 N N . ILE A 1 84 ? -6.590 34.414 -5.629 1.00 53.84 84 ILE A N 1
ATOM 665 C CA . ILE A 1 84 ? -6.722 33.586 -4.433 1.00 53.84 84 ILE A CA 1
ATOM 666 C C . ILE A 1 84 ? -5.296 33.208 -4.031 1.00 53.84 84 ILE A C 1
ATOM 668 O O . ILE A 1 84 ? -4.602 32.588 -4.825 1.00 53.84 84 ILE A O 1
ATOM 672 N N . ASP A 1 85 ? -4.833 33.600 -2.842 1.00 51.25 85 ASP A N 1
ATOM 673 C CA . ASP A 1 85 ? -3.485 33.304 -2.311 1.00 51.25 85 ASP A CA 1
ATOM 674 C C . ASP A 1 85 ? -3.310 31.801 -1.983 1.00 51.25 85 ASP A C 1
ATOM 676 O O . ASP A 1 85 ? -3.038 31.398 -0.854 1.00 51.25 85 ASP A O 1
ATOM 680 N N . THR A 1 86 ? -3.576 30.939 -2.964 1.00 47.59 86 THR A N 1
ATOM 681 C CA . THR A 1 86 ? -3.538 29.481 -2.885 1.00 47.59 86 THR A CA 1
ATOM 682 C C . THR A 1 86 ? -3.139 28.904 -4.238 1.00 47.59 86 THR A C 1
ATOM 684 O O . THR A 1 86 ? -3.720 29.250 -5.267 1.00 47.59 86 THR A O 1
ATOM 687 N N . ASP A 1 87 ? -2.185 27.976 -4.233 1.00 50.41 87 ASP A N 1
ATOM 688 C CA . ASP A 1 87 ? -1.835 27.196 -5.418 1.00 50.41 87 ASP A CA 1
ATOM 689 C C . ASP A 1 87 ? -3.014 26.281 -5.802 1.00 50.41 87 ASP A C 1
ATOM 691 O O . ASP A 1 87 ? -3.433 25.426 -5.019 1.00 50.41 87 ASP A O 1
ATOM 695 N N . VAL A 1 88 ? -3.542 26.440 -7.019 1.00 48.88 88 VAL A N 1
ATOM 696 C CA . VAL A 1 88 ? -4.545 25.537 -7.593 1.00 48.88 88 VAL A CA 1
ATOM 697 C C . VAL A 1 88 ? -3.805 24.418 -8.320 1.00 48.88 88 VAL A C 1
ATOM 699 O O . VAL A 1 88 ? -3.157 24.637 -9.347 1.00 48.88 88 VAL A O 1
ATOM 702 N N . LEU A 1 89 ? -3.880 23.205 -7.773 1.00 55.25 89 LEU A N 1
ATOM 703 C CA . LEU A 1 89 ? -3.358 21.995 -8.403 1.00 55.25 89 LEU A CA 1
ATOM 704 C C . LEU A 1 89 ? -4.405 21.447 -9.375 1.00 55.25 89 LEU A C 1
ATOM 706 O O . LEU A 1 89 ? -5.538 21.164 -8.991 1.00 55.25 89 LEU A O 1
ATOM 710 N N . THR A 1 90 ? -4.031 21.299 -10.645 1.00 54.22 90 THR A N 1
ATOM 711 C CA . THR A 1 90 ? -4.837 20.539 -11.610 1.00 54.22 90 THR A CA 1
ATOM 712 C C . THR A 1 90 ? -4.283 19.125 -11.688 1.00 54.22 90 THR A C 1
ATOM 714 O O . THR A 1 90 ? -3.135 18.911 -12.070 1.00 54.22 90 THR A O 1
ATOM 717 N N . GLU A 1 91 ? -5.089 18.155 -11.267 1.00 61.78 91 GLU A N 1
ATOM 718 C CA . GLU A 1 91 ? -4.680 16.760 -11.135 1.00 61.78 91 GLU A CA 1
ATOM 719 C C . GLU A 1 91 ? -5.450 15.907 -12.147 1.00 61.78 91 GLU A C 1
ATOM 721 O O . GLU A 1 91 ? -6.677 15.814 -12.099 1.00 61.78 91 GLU A O 1
ATOM 726 N N . ARG A 1 92 ? -4.741 15.262 -13.080 1.00 73.75 92 ARG A N 1
ATOM 727 C CA . ARG A 1 92 ? -5.290 14.141 -13.852 1.00 73.75 92 ARG A CA 1
ATOM 728 C C . ARG A 1 92 ? -4.565 12.882 -13.419 1.00 73.75 92 ARG A C 1
ATOM 730 O O . ARG A 1 92 ? -3.368 12.736 -13.662 1.00 73.75 92 ARG A O 1
ATOM 737 N N . MET A 1 93 ? -5.301 11.990 -12.766 1.00 83.62 93 MET A N 1
ATOM 738 C CA . MET A 1 93 ? -4.801 10.661 -12.452 1.00 83.62 93 MET A CA 1
ATOM 739 C C . MET A 1 93 ? -4.523 9.916 -13.760 1.00 83.62 93 MET A C 1
ATOM 741 O O . MET A 1 93 ? -5.370 9.869 -14.654 1.00 83.62 93 MET A O 1
ATOM 745 N N . TYR A 1 94 ? -3.334 9.339 -13.861 1.00 87.62 94 TYR A N 1
ATOM 746 C CA . TYR A 1 94 ? -2.898 8.530 -14.985 1.00 87.62 94 TYR A CA 1
ATOM 747 C C . TYR A 1 94 ? -2.580 7.122 -14.492 1.00 87.62 94 TYR A C 1
ATOM 749 O O . TYR A 1 94 ? -1.820 6.953 -13.537 1.00 87.62 94 TYR A O 1
ATOM 757 N N . GLY A 1 95 ? -3.176 6.128 -15.145 1.00 90.62 95 GLY A N 1
ATOM 758 C CA . GLY A 1 95 ? -2.935 4.712 -14.901 1.00 90.62 95 GLY A CA 1
ATOM 759 C C . GLY A 1 95 ? -2.258 4.071 -16.107 1.00 90.62 95 GLY A C 1
ATOM 760 O O . GLY A 1 95 ? -2.659 4.335 -17.239 1.00 90.62 95 GLY A O 1
ATOM 761 N N . SER A 1 96 ? -1.259 3.224 -15.870 1.00 92.44 96 SER A N 1
ATOM 762 C CA . SER A 1 96 ? -0.566 2.485 -16.924 1.00 92.44 96 SER A CA 1
ATOM 763 C C . SER A 1 96 ? -0.347 1.033 -16.528 1.00 92.44 96 SER A C 1
ATOM 765 O O . SER A 1 96 ? 0.192 0.756 -15.456 1.00 92.44 96 SER A O 1
ATOM 767 N N . ILE A 1 97 ? -0.768 0.120 -17.400 1.00 95.00 97 ILE A N 1
ATOM 768 C CA . ILE A 1 97 ? -0.631 -1.326 -17.222 1.00 95.00 97 ILE A CA 1
ATOM 769 C C . ILE A 1 97 ? 0.575 -1.811 -18.030 1.00 95.00 97 ILE A C 1
ATOM 771 O O . ILE A 1 97 ? 0.828 -1.323 -19.132 1.00 95.00 97 ILE A O 1
ATOM 775 N N . GLY A 1 98 ? 1.320 -2.759 -17.473 1.00 94.69 98 GLY A N 1
ATOM 776 C CA . GLY A 1 98 ? 2.416 -3.450 -18.147 1.00 94.69 98 GLY A CA 1
ATOM 777 C C . GLY A 1 98 ? 2.723 -4.787 -17.488 1.00 94.69 98 GLY A C 1
ATOM 778 O O . GLY A 1 98 ? 2.097 -5.165 -16.498 1.00 94.69 98 GLY A O 1
ATOM 779 N N . ARG A 1 99 ? 3.699 -5.503 -18.033 1.00 97.62 99 ARG A N 1
ATOM 780 C CA . ARG A 1 99 ? 4.189 -6.788 -17.543 1.00 97.62 99 ARG A CA 1
ATOM 781 C C . ARG A 1 99 ? 5.579 -6.656 -16.965 1.00 97.62 99 ARG A C 1
ATOM 783 O O . ARG A 1 99 ? 6.432 -5.964 -17.516 1.00 97.62 99 ARG A O 1
ATOM 790 N N . VAL A 1 100 ? 5.821 -7.368 -15.872 1.00 97.94 100 VAL A N 1
ATOM 791 C CA . VAL A 1 100 ? 7.148 -7.474 -15.271 1.00 97.94 100 VAL A CA 1
ATOM 792 C C . VAL A 1 100 ? 8.089 -8.173 -16.250 1.00 97.94 100 VAL A C 1
ATOM 794 O O . VAL A 1 100 ? 7.833 -9.294 -16.684 1.00 97.94 100 VAL A O 1
ATOM 797 N N . THR A 1 101 ? 9.203 -7.532 -16.580 1.00 97.12 101 THR A N 1
ATOM 798 C CA . THR A 1 101 ? 10.226 -8.062 -17.493 1.00 97.12 101 THR A CA 1
ATOM 799 C C . THR A 1 101 ? 11.478 -8.528 -16.764 1.00 97.12 101 THR A C 1
ATOM 801 O O . THR A 1 101 ? 12.195 -9.396 -17.259 1.00 97.12 101 THR A O 1
ATOM 804 N N . ALA A 1 102 ? 11.746 -7.971 -15.583 1.00 95.88 102 ALA A N 1
ATOM 805 C CA . ALA A 1 102 ? 12.878 -8.345 -14.751 1.00 95.88 102 ALA A CA 1
ATOM 806 C C . ALA A 1 102 ? 12.596 -8.063 -13.275 1.00 95.88 102 ALA A C 1
ATOM 808 O O . ALA A 1 102 ? 11.937 -7.085 -12.925 1.00 95.88 102 ALA A O 1
ATOM 809 N N . VAL A 1 103 ? 13.176 -8.884 -12.404 1.00 95.06 103 VAL A N 1
ATOM 810 C CA . VAL A 1 103 ? 13.172 -8.685 -10.952 1.00 95.06 103 VAL A CA 1
ATOM 811 C C . VAL A 1 103 ? 14.621 -8.566 -10.506 1.00 95.06 103 VAL A C 1
ATOM 813 O O . VAL A 1 103 ? 15.436 -9.446 -10.773 1.00 95.06 103 VAL A O 1
ATOM 816 N N . LEU A 1 104 ? 14.951 -7.459 -9.848 1.00 92.44 104 LEU A N 1
ATOM 817 C CA . LEU A 1 104 ? 16.308 -7.050 -9.499 1.00 92.44 104 LEU A CA 1
ATOM 818 C C . LEU A 1 104 ? 16.402 -6.846 -7.975 1.00 92.44 104 LEU A C 1
ATOM 820 O O . LEU A 1 104 ? 16.333 -5.709 -7.499 1.00 92.44 104 LEU A O 1
ATOM 824 N N . PRO A 1 105 ? 16.568 -7.919 -7.174 1.00 88.81 105 PRO A N 1
ATOM 825 C CA . PRO A 1 105 ? 16.646 -7.810 -5.713 1.00 88.81 105 PRO A CA 1
ATOM 826 C C . PRO A 1 105 ? 17.807 -6.934 -5.222 1.00 88.81 105 PRO A C 1
ATOM 828 O O . PRO A 1 105 ? 17.706 -6.303 -4.177 1.00 88.81 105 PRO A O 1
ATOM 831 N N . SER A 1 106 ? 18.903 -6.870 -5.981 1.00 84.62 106 SER A N 1
ATOM 832 C CA . SER A 1 106 ? 20.066 -6.022 -5.678 1.00 84.62 106 SER A CA 1
ATOM 833 C C . SER A 1 106 ? 19.979 -4.619 -6.292 1.00 84.62 106 SER A C 1
ATOM 835 O O . SER A 1 106 ? 20.891 -3.815 -6.109 1.00 84.62 106 SER A O 1
ATOM 837 N N . GLY A 1 107 ? 18.894 -4.315 -7.007 1.00 87.12 107 GLY A N 1
ATOM 838 C CA . GLY A 1 107 ? 18.713 -3.052 -7.711 1.00 87.12 107 GLY A CA 1
ATOM 839 C C . GLY A 1 107 ? 19.543 -2.921 -8.986 1.00 87.12 107 GLY A C 1
ATOM 840 O O . GLY A 1 107 ? 19.928 -3.907 -9.614 1.00 87.12 107 GLY A O 1
ATOM 841 N N . ARG A 1 108 ? 19.776 -1.670 -9.384 1.00 87.31 108 ARG A N 1
ATOM 842 C CA . ARG A 1 108 ? 20.572 -1.254 -10.550 1.00 87.31 108 ARG A CA 1
ATOM 843 C C . ARG A 1 108 ? 21.812 -0.493 -10.078 1.00 87.31 108 ARG A C 1
ATOM 845 O O . ARG A 1 108 ? 21.843 -0.030 -8.944 1.00 87.31 108 ARG A O 1
ATOM 852 N N . GLU A 1 109 ? 22.792 -0.281 -10.957 1.00 83.19 109 GLU A N 1
ATOM 853 C CA . GLU A 1 109 ? 24.070 0.379 -10.625 1.00 83.19 109 GLU A CA 1
ATOM 854 C C . GLU A 1 109 ? 23.913 1.657 -9.776 1.00 83.19 109 GLU A C 1
ATOM 856 O O . GLU A 1 109 ? 24.382 1.716 -8.642 1.00 83.19 109 GLU A O 1
ATOM 861 N N . HIS A 1 110 ? 23.189 2.663 -10.278 1.00 80.12 110 HIS A N 1
ATOM 862 C CA . HIS A 1 110 ? 22.955 3.929 -9.564 1.00 80.12 110 HIS A CA 1
ATOM 863 C C . HIS A 1 110 ? 21.736 3.909 -8.626 1.00 80.12 110 HIS A C 1
ATOM 865 O O . HIS A 1 110 ? 21.386 4.933 -8.041 1.00 80.12 110 HIS A O 1
ATOM 871 N N . ARG A 1 111 ? 21.061 2.762 -8.499 1.00 83.62 111 ARG A N 1
ATOM 872 C CA . ARG A 1 111 ? 19.856 2.570 -7.680 1.00 83.62 111 ARG A CA 1
ATOM 873 C C . ARG A 1 111 ? 19.938 1.224 -6.953 1.00 83.62 111 ARG A C 1
ATOM 875 O O . ARG A 1 111 ? 19.247 0.284 -7.353 1.00 83.62 111 ARG A O 1
ATOM 882 N N . PRO A 1 112 ? 20.797 1.101 -5.924 1.00 85.38 112 PRO A N 1
ATOM 883 C CA . PRO A 1 112 ? 21.133 -0.171 -5.280 1.00 85.38 112 PRO A CA 1
ATOM 884 C C . PRO A 1 112 ? 20.063 -0.604 -4.262 1.00 85.38 112 PRO A C 1
ATOM 886 O O . PRO A 1 112 ? 20.363 -0.908 -3.108 1.00 85.38 112 PRO A O 1
ATOM 889 N N . TRP A 1 113 ? 18.796 -0.582 -4.673 1.00 84.12 113 TRP A N 1
ATOM 890 C CA . TRP A 1 113 ? 17.654 -1.035 -3.885 1.00 84.12 113 TRP A CA 1
ATOM 891 C C . TRP A 1 113 ? 16.769 -1.973 -4.708 1.00 84.12 113 TRP A C 1
ATOM 893 O O . TRP A 1 113 ? 16.681 -1.806 -5.931 1.00 84.12 113 TRP A O 1
ATOM 903 N N . PRO A 1 114 ? 16.085 -2.933 -4.058 1.00 91.19 114 PRO A N 1
ATOM 904 C CA . PRO A 1 114 ? 15.209 -3.875 -4.738 1.00 91.19 114 PRO A CA 1
ATOM 905 C C . PRO A 1 114 ? 14.247 -3.183 -5.704 1.00 91.19 114 PRO A C 1
ATOM 907 O O . PRO A 1 114 ? 13.571 -2.213 -5.354 1.00 91.19 114 PRO A O 1
ATOM 910 N N . THR A 1 115 ? 14.220 -3.672 -6.939 1.00 93.38 115 THR A N 1
ATOM 911 C CA . THR A 1 115 ? 13.471 -3.074 -8.045 1.00 93.38 115 THR A CA 1
ATOM 912 C C . THR A 1 115 ? 12.913 -4.173 -8.942 1.00 93.38 115 THR A C 1
ATOM 914 O O . THR A 1 115 ? 13.530 -5.226 -9.073 1.00 93.38 115 THR A O 1
ATOM 917 N N . PHE A 1 116 ? 11.786 -3.936 -9.602 1.00 96.00 116 PHE A N 1
ATOM 918 C CA . PHE A 1 116 ? 11.375 -4.726 -10.767 1.00 96.00 116 PHE A CA 1
ATOM 919 C C . PHE A 1 116 ? 11.126 -3.806 -11.962 1.00 96.00 116 PHE A C 1
ATOM 921 O O . PHE A 1 116 ? 10.792 -2.632 -11.788 1.00 96.00 116 PHE A O 1
ATOM 928 N N . ALA A 1 117 ? 11.352 -4.329 -13.163 1.00 96.25 117 ALA A N 1
ATOM 929 C CA . ALA A 1 117 ? 11.194 -3.612 -14.418 1.00 96.25 117 ALA A CA 1
ATOM 930 C C . ALA A 1 117 ? 9.927 -4.062 -15.151 1.00 96.25 117 ALA A C 1
ATOM 932 O O . ALA A 1 117 ? 9.498 -5.204 -14.990 1.00 96.25 117 ALA A O 1
ATOM 933 N N . VAL A 1 118 ? 9.330 -3.156 -15.922 1.00 97.00 118 VAL A N 1
ATOM 934 C CA . VAL A 1 118 ? 8.025 -3.315 -16.570 1.00 97.00 118 VAL A CA 1
ATOM 935 C C . VAL A 1 118 ? 8.100 -2.818 -18.015 1.00 97.00 118 VAL A C 1
ATOM 937 O O . VAL A 1 118 ? 8.675 -1.757 -18.265 1.00 97.00 118 VAL A O 1
ATOM 940 N N . ASP A 1 119 ? 7.486 -3.543 -18.953 1.00 94.44 119 ASP A N 1
ATOM 941 C CA . ASP A 1 119 ? 7.400 -3.210 -20.393 1.00 94.44 119 ASP A CA 1
ATOM 942 C C . ASP A 1 119 ? 6.383 -2.102 -20.729 1.00 94.44 119 ASP A C 1
ATOM 944 O O . ASP A 1 119 ? 5.730 -2.101 -21.771 1.00 94.44 119 ASP A O 1
ATOM 948 N N . SER A 1 120 ? 6.247 -1.131 -19.836 1.00 88.50 120 SER A N 1
ATOM 949 C CA . SER A 1 120 ? 5.348 -0.000 -20.004 1.00 88.50 120 SER A CA 1
ATOM 950 C C . SER A 1 120 ? 6.103 1.295 -19.784 1.00 88.50 120 SER A C 1
ATOM 952 O O . SER A 1 120 ? 7.113 1.320 -19.081 1.00 88.50 120 SER A O 1
ATOM 954 N N . HIS A 1 121 ? 5.624 2.382 -20.384 1.00 88.94 121 HIS A N 1
ATOM 955 C CA . HIS A 1 121 ? 6.180 3.709 -20.171 1.00 88.94 121 HIS A CA 1
ATOM 956 C C . HIS A 1 121 ? 5.413 4.425 -19.056 1.00 88.94 121 HIS A C 1
ATOM 958 O O . HIS A 1 121 ? 4.202 4.633 -19.164 1.00 88.94 121 HIS A O 1
ATOM 964 N N . TRP A 1 122 ? 6.116 4.829 -17.997 1.00 91.31 122 TRP A N 1
ATOM 965 C CA . TRP A 1 122 ? 5.578 5.699 -16.951 1.00 91.31 122 TRP A CA 1
ATOM 966 C C . TRP A 1 122 ? 6.137 7.112 -17.135 1.00 91.31 122 TRP A C 1
ATOM 968 O O . TRP A 1 122 ? 7.328 7.325 -16.883 1.00 91.31 122 TRP A O 1
ATOM 978 N N . PRO A 1 123 ? 5.322 8.080 -17.594 1.00 86.00 123 PRO A N 1
ATOM 979 C CA . PRO A 1 123 ? 5.780 9.447 -17.787 1.00 86.00 123 PRO A CA 1
ATOM 980 C C . PRO A 1 123 ? 6.365 10.071 -16.515 1.00 86.00 123 PRO A C 1
ATOM 982 O O . PRO A 1 123 ? 6.059 9.679 -15.382 1.00 86.00 123 PRO A O 1
ATOM 985 N N . GLY A 1 124 ? 7.184 11.108 -16.709 1.00 84.81 124 GLY A N 1
ATOM 986 C CA . GLY A 1 124 ? 7.648 11.952 -15.610 1.00 84.81 124 GLY A CA 1
ATOM 987 C C . GLY A 1 124 ? 6.474 12.469 -14.768 1.00 84.81 124 GLY A C 1
ATOM 988 O O . GLY A 1 124 ? 5.401 12.740 -15.294 1.00 84.81 124 GLY A O 1
ATOM 989 N N . GLY A 1 125 ? 6.673 12.570 -13.451 1.00 83.38 125 GLY A N 1
ATOM 990 C CA . GLY A 1 125 ? 5.624 12.960 -12.496 1.00 83.38 125 GLY A CA 1
ATOM 991 C C . GLY A 1 125 ? 4.806 11.795 -11.922 1.00 83.38 125 GLY A C 1
ATOM 992 O O . GLY A 1 125 ? 4.064 11.989 -10.966 1.00 83.38 125 GLY A O 1
ATOM 993 N N . MET A 1 126 ? 4.989 10.563 -12.413 1.00 89.19 126 MET A N 1
ATOM 994 C CA . MET A 1 126 ? 4.413 9.375 -11.765 1.00 89.19 126 MET A CA 1
ATOM 995 C C . MET A 1 126 ? 5.229 8.852 -10.571 1.00 89.19 126 MET A C 1
ATOM 997 O O . MET A 1 126 ? 4.715 8.041 -9.807 1.00 89.19 126 MET A O 1
ATOM 1001 N N . SER A 1 127 ? 6.486 9.288 -10.401 1.00 89.50 127 SER A N 1
ATOM 1002 C CA . SER A 1 127 ? 7.376 8.845 -9.311 1.00 89.50 127 SER A CA 1
ATOM 1003 C C . SER A 1 127 ? 6.729 9.017 -7.937 1.00 89.50 127 SER A C 1
ATOM 1005 O O . SER A 1 127 ? 6.219 10.087 -7.621 1.00 89.50 127 SER A O 1
ATOM 1007 N N . GLY A 1 128 ? 6.797 7.985 -7.097 1.00 88.94 128 GLY A N 1
ATOM 1008 C CA . GLY A 1 128 ? 6.095 7.952 -5.812 1.00 88.94 128 GLY A CA 1
ATOM 1009 C C . GLY A 1 128 ? 4.688 7.367 -5.881 1.00 88.94 128 GLY A C 1
ATOM 1010 O O . GLY A 1 128 ? 4.149 7.000 -4.845 1.00 88.94 128 GLY A O 1
ATOM 1011 N N . GLY A 1 129 ? 4.111 7.239 -7.075 1.00 91.88 129 GLY A N 1
ATOM 1012 C CA . GLY A 1 129 ? 2.810 6.617 -7.273 1.00 91.88 129 GLY A CA 1
ATOM 1013 C C . GLY A 1 129 ? 2.819 5.108 -6.991 1.00 91.88 129 GLY A C 1
ATOM 1014 O O . GLY A 1 129 ? 3.856 4.463 -7.178 1.00 91.88 129 GLY A O 1
ATOM 1015 N N . PRO A 1 130 ? 1.699 4.520 -6.536 1.00 94.56 130 PRO A N 1
ATOM 1016 C CA . PRO A 1 130 ? 1.607 3.092 -6.248 1.00 94.56 130 PRO A CA 1
ATOM 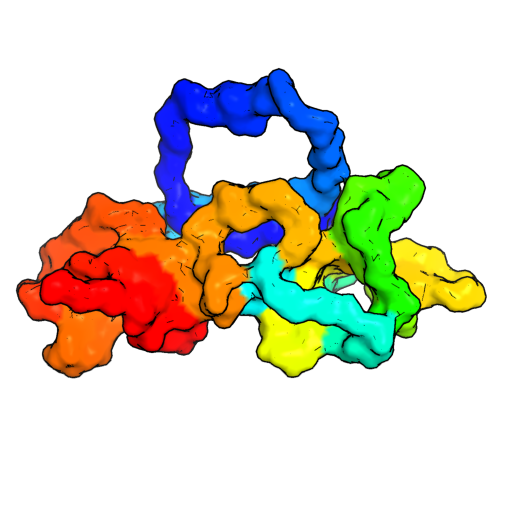1017 C C . PRO A 1 130 ? 1.705 2.235 -7.514 1.00 94.56 130 PRO A C 1
ATOM 1019 O O . PRO A 1 130 ? 1.197 2.602 -8.576 1.00 94.56 130 PRO A O 1
ATOM 1022 N N . VAL A 1 131 ? 2.321 1.060 -7.367 1.00 96.50 131 VAL A N 1
ATOM 1023 C CA . VAL A 1 131 ? 2.291 -0.018 -8.361 1.00 96.50 131 VAL A CA 1
ATOM 1024 C C . VAL A 1 131 ? 1.547 -1.212 -7.777 1.00 96.50 131 VAL A C 1
ATOM 1026 O O . VAL A 1 131 ? 1.977 -1.792 -6.776 1.00 96.50 131 VAL A O 1
ATOM 1029 N N . PHE A 1 132 ? 0.429 -1.551 -8.410 1.00 95.50 132 PHE A N 1
ATOM 1030 C CA . PHE A 1 132 ? -0.488 -2.607 -8.011 1.00 95.50 132 PHE A CA 1
ATOM 1031 C C . PHE A 1 132 ? -0.175 -3.926 -8.716 1.00 95.50 132 PHE A C 1
ATOM 1033 O O . PHE A 1 132 ? 0.153 -3.923 -9.903 1.00 95.50 132 PHE A O 1
ATOM 1040 N N . ASN A 1 133 ? -0.321 -5.042 -8.003 1.00 95.00 133 ASN A N 1
ATOM 1041 C CA . ASN A 1 133 ? -0.440 -6.374 -8.601 1.00 95.00 133 ASN A CA 1
ATOM 1042 C C . ASN A 1 133 ? -1.896 -6.664 -9.033 1.00 95.00 133 ASN A C 1
ATOM 1044 O O . ASN A 1 133 ? -2.795 -5.845 -8.835 1.00 95.00 133 ASN A O 1
ATOM 1048 N N . GLN A 1 134 ? -2.138 -7.851 -9.595 1.00 94.12 134 GLN A N 1
ATOM 1049 C CA . GLN A 1 134 ? -3.472 -8.281 -10.041 1.00 94.12 134 GLN A CA 1
ATOM 1050 C C . GLN A 1 134 ? -4.482 -8.490 -8.898 1.00 94.12 134 GLN A C 1
ATOM 1052 O O . GLN A 1 134 ? -5.686 -8.436 -9.141 1.00 94.12 134 GLN A O 1
ATOM 1057 N N . ASP A 1 135 ? -4.009 -8.672 -7.662 1.00 90.88 135 ASP A N 1
ATOM 1058 C CA . ASP A 1 135 ? -4.853 -8.778 -6.465 1.00 90.88 135 ASP A CA 1
ATOM 1059 C C . ASP A 1 135 ? -5.286 -7.395 -5.929 1.00 90.88 135 ASP A C 1
ATOM 1061 O O . ASP A 1 135 ? -6.024 -7.304 -4.947 1.00 90.88 135 ASP A O 1
ATOM 1065 N N . GLY A 1 136 ? -4.841 -6.303 -6.567 1.00 90.06 136 GLY A N 1
ATOM 1066 C CA . GLY A 1 136 ? -5.147 -4.929 -6.164 1.00 90.06 136 GLY A CA 1
ATOM 1067 C C . GLY A 1 136 ? -4.259 -4.398 -5.039 1.00 90.06 136 GLY A C 1
ATOM 1068 O O . GLY A 1 136 ? -4.595 -3.398 -4.408 1.00 90.06 136 GLY A O 1
ATOM 1069 N N . GLU A 1 137 ? -3.120 -5.039 -4.782 1.00 90.88 137 GLU A N 1
ATOM 1070 C CA . GLU A 1 137 ? -2.201 -4.692 -3.702 1.00 90.88 137 GLU A CA 1
ATOM 1071 C C . GLU A 1 137 ? -1.007 -3.900 -4.196 1.00 90.88 137 GLU A C 1
ATOM 1073 O O . GLU A 1 137 ? -0.412 -4.208 -5.227 1.00 90.88 137 GLU A O 1
ATOM 1078 N N . VAL A 1 138 ? -0.596 -2.914 -3.407 1.00 92.50 138 VAL A N 1
ATOM 1079 C CA . VAL A 1 138 ? 0.590 -2.113 -3.682 1.00 92.50 138 VAL A CA 1
ATOM 1080 C C . VAL A 1 138 ? 1.829 -2.921 -3.315 1.00 92.50 138 VAL A C 1
ATOM 1082 O O . VAL A 1 138 ? 2.163 -3.086 -2.140 1.00 92.50 138 VAL A O 1
ATOM 1085 N N . ILE A 1 139 ? 2.525 -3.412 -4.335 1.00 93.62 139 ILE A N 1
ATOM 1086 C CA . ILE A 1 139 ? 3.768 -4.190 -4.203 1.00 93.62 139 ILE A CA 1
ATOM 1087 C C . ILE A 1 139 ? 5.021 -3.311 -4.289 1.00 93.62 139 ILE A C 1
ATOM 1089 O O . ILE A 1 139 ? 6.131 -3.749 -3.971 1.00 93.62 139 ILE A O 1
ATOM 1093 N N . GLY A 1 140 ? 4.854 -2.065 -4.722 1.00 93.44 140 GLY A N 1
ATOM 1094 C CA . GLY A 1 140 ? 5.943 -1.130 -4.913 1.00 93.44 140 GLY A CA 1
ATOM 1095 C C . GLY A 1 140 ? 5.468 0.253 -5.315 1.00 93.44 140 GLY A C 1
ATOM 1096 O O . GLY A 1 140 ? 4.277 0.564 -5.282 1.00 93.44 140 GLY A O 1
ATOM 1097 N N . LEU A 1 141 ? 6.421 1.085 -5.710 1.00 94.62 141 LEU A N 1
ATOM 1098 C CA . LEU A 1 141 ? 6.176 2.465 -6.108 1.00 94.62 141 LEU A CA 1
ATOM 1099 C C . LEU A 1 141 ? 6.904 2.766 -7.407 1.00 94.62 141 LEU A C 1
ATOM 1101 O O . LEU A 1 141 ? 8.027 2.308 -7.610 1.00 94.62 141 LEU A O 1
ATOM 1105 N N . VAL A 1 142 ? 6.307 3.593 -8.254 1.00 94.56 142 VAL A N 1
ATOM 1106 C CA . VAL A 1 142 ? 6.961 4.109 -9.454 1.00 94.56 142 VAL A CA 1
ATOM 1107 C C . VAL A 1 142 ? 8.246 4.819 -9.040 1.00 94.56 142 VAL A C 1
ATOM 1109 O O . VAL A 1 142 ? 8.218 5.732 -8.212 1.00 94.56 142 VAL A O 1
ATOM 1112 N N . SER A 1 143 ? 9.377 4.404 -9.610 1.00 91.75 143 SER A N 1
ATOM 1113 C CA . SER A 1 143 ? 10.682 5.001 -9.321 1.00 91.75 143 SER A CA 1
ATOM 1114 C C . SER A 1 143 ? 11.197 5.810 -10.504 1.00 91.75 143 SER A C 1
ATOM 1116 O O . SER A 1 143 ? 11.612 6.956 -10.342 1.00 91.75 143 SER A O 1
ATOM 1118 N N . SER A 1 144 ? 11.183 5.230 -11.704 1.00 89.44 144 SER A N 1
ATOM 1119 C CA . SER A 1 144 ? 11.776 5.859 -12.887 1.00 89.44 144 SER A CA 1
ATOM 1120 C C . SER A 1 144 ? 11.409 5.138 -14.170 1.00 89.44 144 SER A C 1
ATOM 1122 O O . SER A 1 144 ? 11.042 3.969 -14.107 1.00 89.44 144 SER A O 1
ATOM 1124 N N . SER A 1 145 ? 11.678 5.771 -15.306 1.00 89.62 145 SER A N 1
ATOM 1125 C CA . SER A 1 145 ? 11.515 5.173 -16.631 1.00 89.62 145 SER A CA 1
ATOM 1126 C C . SER A 1 145 ? 12.703 5.518 -17.513 1.00 89.62 145 SER A C 1
ATOM 1128 O O . SER A 1 145 ? 13.328 6.563 -17.316 1.00 89.62 145 SER A O 1
ATOM 1130 N N . ASP A 1 146 ? 13.010 4.639 -18.460 1.00 87.81 146 ASP A N 1
ATOM 1131 C CA . ASP A 1 146 ? 13.955 4.931 -19.534 1.00 87.81 146 ASP A CA 1
ATOM 1132 C C . ASP A 1 146 ? 13.356 5.954 -20.518 1.00 87.81 146 ASP A C 1
ATOM 1134 O O . ASP A 1 146 ? 12.151 6.246 -20.498 1.00 87.81 146 ASP A O 1
ATOM 1138 N N . GLU A 1 147 ? 14.203 6.522 -21.380 1.00 81.94 147 GLU A N 1
ATOM 1139 C CA . GLU A 1 147 ? 13.763 7.507 -22.367 1.00 81.94 147 GLU A CA 1
ATOM 1140 C C . GLU A 1 147 ? 12.757 6.888 -23.356 1.00 81.94 147 GLU A C 1
ATOM 1142 O O . GLU A 1 147 ? 13.042 5.839 -23.953 1.00 81.94 147 GLU A O 1
ATOM 1147 N N . PRO A 1 148 ? 11.585 7.521 -23.558 1.00 77.44 148 PRO A N 1
ATOM 1148 C CA . PRO A 1 148 ? 10.578 7.000 -24.470 1.00 77.44 148 PRO A CA 1
ATOM 1149 C C . PRO A 1 148 ? 11.119 6.908 -25.902 1.00 77.44 148 PRO A C 1
ATOM 1151 O O . PRO A 1 148 ? 11.760 7.829 -26.400 1.00 77.44 148 PRO A O 1
ATOM 1154 N N . GLY A 1 149 ? 10.828 5.791 -26.571 1.00 74.12 149 GLY A N 1
ATOM 1155 C CA . GLY A 1 149 ? 11.294 5.512 -27.934 1.00 74.12 149 GLY A CA 1
ATOM 1156 C C . GLY A 1 149 ? 12.644 4.793 -28.019 1.00 74.12 149 GLY A C 1
ATOM 1157 O O . GLY A 1 149 ? 13.050 4.426 -29.119 1.00 74.12 149 GLY A O 1
ATOM 1158 N N . SER A 1 150 ? 13.310 4.542 -26.888 1.00 77.81 150 SER A N 1
ATOM 1159 C CA . SER A 1 150 ? 14.462 3.634 -26.843 1.00 77.81 150 SER A CA 1
ATOM 1160 C C . SER A 1 150 ? 14.016 2.192 -27.102 1.00 77.81 150 SER A C 1
ATOM 1162 O O . SER A 1 150 ? 12.962 1.770 -26.618 1.00 77.81 150 SER A O 1
ATOM 1164 N N . ASP A 1 151 ? 14.814 1.426 -27.847 1.00 78.31 151 ASP A N 1
ATOM 1165 C CA . ASP A 1 151 ? 14.541 0.002 -28.054 1.00 78.31 151 ASP A CA 1
ATOM 1166 C C . ASP A 1 151 ? 14.576 -0.741 -26.710 1.00 78.31 151 ASP A C 1
ATOM 1168 O O . ASP A 1 151 ? 15.522 -0.599 -25.933 1.00 78.31 151 ASP A O 1
ATOM 1172 N N . GLY A 1 152 ? 13.505 -1.475 -26.410 1.00 78.94 152 GLY A N 1
ATOM 1173 C CA . GLY A 1 152 ? 13.329 -2.148 -25.124 1.00 78.94 152 GLY A CA 1
ATOM 1174 C C . GLY A 1 152 ? 13.188 -1.220 -23.910 1.00 78.94 152 GLY A C 1
ATOM 1175 O O . GLY A 1 152 ? 13.519 -1.660 -22.813 1.00 78.94 152 GLY A O 1
ATOM 1176 N N . ALA A 1 153 ? 12.727 0.030 -24.068 1.00 83.62 153 ALA A N 1
ATOM 1177 C CA . ALA A 1 153 ? 12.514 0.957 -22.950 1.00 83.62 153 ALA A CA 1
ATOM 1178 C C . ALA A 1 153 ? 11.644 0.346 -21.835 1.00 83.62 153 ALA A C 1
ATOM 1180 O O . ALA A 1 153 ? 10.565 -0.186 -22.103 1.00 83.62 153 ALA A O 1
ATOM 1181 N N . GLN A 1 154 ? 12.093 0.468 -20.583 1.00 92.38 154 GLN A N 1
ATOM 1182 C CA . GLN A 1 154 ? 11.379 -0.052 -19.417 1.00 92.38 154 GLN A CA 1
ATOM 1183 C C . GLN A 1 154 ? 11.084 1.037 -18.396 1.00 92.38 154 GLN A C 1
ATOM 1185 O O . GLN A 1 154 ? 11.756 2.069 -18.315 1.00 92.38 154 GLN A O 1
ATOM 1190 N N . SER A 1 155 ? 10.089 0.764 -17.561 1.00 94.88 155 SER A N 1
ATOM 1191 C CA . SER A 1 155 ? 9.876 1.501 -16.321 1.00 94.88 155 SER A CA 1
ATOM 1192 C C . SER A 1 155 ? 10.173 0.624 -15.116 1.00 94.88 155 SER A C 1
ATOM 1194 O O . SER A 1 155 ? 10.106 -0.598 -15.182 1.00 94.88 155 SER A O 1
ATOM 1196 N N . TYR A 1 156 ? 10.556 1.250 -14.012 1.00 95.06 156 TYR A N 1
ATOM 1197 C CA . TYR A 1 156 ? 11.130 0.581 -12.854 1.00 95.06 156 TYR A CA 1
ATOM 1198 C C . TYR A 1 156 ? 10.385 0.986 -11.597 1.00 95.06 156 TYR A C 1
ATOM 1200 O O . TYR A 1 156 ? 10.203 2.179 -11.319 1.00 95.06 156 TYR A O 1
ATOM 1208 N N . ALA A 1 157 ? 9.988 -0.015 -10.824 1.00 95.19 157 ALA A N 1
ATOM 1209 C CA . ALA A 1 157 ? 9.319 0.162 -9.551 1.00 95.19 157 ALA A CA 1
ATOM 1210 C C . ALA A 1 157 ? 10.257 -0.168 -8.394 1.00 95.19 157 ALA A C 1
ATOM 1212 O O . ALA A 1 157 ? 10.910 -1.210 -8.389 1.00 95.19 157 ALA A O 1
ATOM 1213 N N . PHE A 1 158 ? 10.276 0.700 -7.388 1.00 92.94 158 PHE A N 1
ATOM 1214 C CA . PHE A 1 158 ? 10.833 0.413 -6.074 1.00 92.94 158 PHE A CA 1
ATOM 1215 C C . PHE A 1 158 ? 10.021 -0.712 -5.427 1.00 92.94 158 PHE A C 1
ATOM 1217 O O . PHE A 1 158 ? 8.807 -0.579 -5.288 1.00 92.94 158 PHE A O 1
ATOM 1224 N N . TRP A 1 159 ? 10.666 -1.807 -5.032 1.00 91.81 159 TRP A N 1
ATOM 1225 C CA . TRP A 1 159 ? 9.982 -3.021 -4.587 1.00 91.81 159 TRP A CA 1
ATOM 1226 C C . TRP A 1 159 ? 10.073 -3.210 -3.073 1.00 91.81 159 TRP A C 1
ATOM 1228 O O . TRP A 1 159 ? 11.165 -3.275 -2.516 1.00 91.81 159 TRP A O 1
ATOM 1238 N N . PHE A 1 160 ? 8.927 -3.333 -2.399 1.00 88.44 160 PHE A N 1
ATOM 1239 C CA . PHE A 1 160 ? 8.865 -3.338 -0.935 1.00 88.44 160 PHE A CA 1
ATOM 1240 C C . PHE A 1 160 ? 9.394 -4.604 -0.267 1.00 88.44 160 PHE A C 1
ATOM 1242 O O . PHE A 1 160 ? 10.169 -4.518 0.685 1.00 88.44 160 PHE A O 1
ATOM 1249 N N . ALA A 1 161 ? 8.942 -5.773 -0.727 1.00 86.19 161 ALA A N 1
ATOM 1250 C CA . ALA A 1 161 ? 9.072 -7.023 0.023 1.00 86.19 161 ALA A CA 1
ATOM 1251 C C . ALA A 1 161 ? 10.517 -7.407 0.417 1.00 86.19 161 ALA A C 1
ATOM 1253 O O . ALA A 1 161 ? 10.706 -7.890 1.534 1.00 86.19 161 ALA A O 1
ATOM 1254 N N . PRO A 1 162 ? 11.555 -7.187 -0.416 1.00 86.50 162 PRO A N 1
ATOM 1255 C C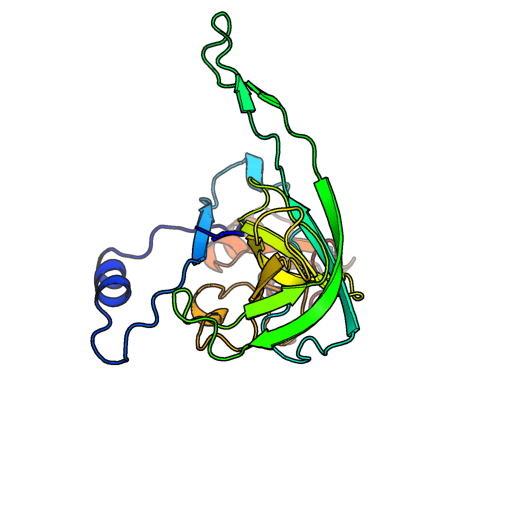A . PRO A 1 162 ? 12.920 -7.581 -0.074 1.00 86.50 162 PRO A CA 1
ATOM 1256 C C . PRO A 1 162 ? 13.663 -6.552 0.769 1.00 86.50 162 PRO A C 1
ATOM 1258 O O . PRO A 1 162 ? 14.816 -6.796 1.114 1.00 86.50 162 PRO A O 1
ATOM 1261 N N . ILE A 1 163 ? 13.063 -5.395 1.070 1.00 82.56 163 ILE A N 1
ATOM 1262 C CA . ILE A 1 163 ? 13.748 -4.315 1.778 1.00 82.56 163 ILE A CA 1
ATOM 1263 C C . ILE A 1 163 ? 13.797 -4.638 3.270 1.00 82.56 163 ILE A C 1
ATOM 1265 O O . ILE A 1 163 ? 12.763 -4.598 3.952 1.00 82.56 163 ILE A O 1
ATOM 1269 N N . PRO A 1 164 ? 14.991 -4.908 3.831 1.00 73.06 164 PRO A N 1
ATOM 1270 C CA . PRO A 1 164 ? 15.095 -5.313 5.220 1.00 73.06 164 PRO A CA 1
ATOM 1271 C C . PRO A 1 164 ? 14.627 -4.193 6.147 1.00 73.06 164 PRO A C 1
ATOM 1273 O O . PRO A 1 164 ? 15.157 -3.085 6.147 1.00 73.06 164 PRO A O 1
ATOM 1276 N N . GLY A 1 165 ? 13.644 -4.495 6.992 1.00 72.69 165 GLY A N 1
ATOM 1277 C CA . GLY A 1 165 ? 13.170 -3.558 8.004 1.00 72.69 165 GLY A CA 1
ATOM 1278 C C . GLY A 1 165 ? 12.262 -2.440 7.496 1.00 72.69 165 GLY A C 1
ATOM 1279 O O . GLY A 1 165 ? 11.917 -1.597 8.317 1.00 72.69 165 GLY A O 1
ATOM 1280 N N . LEU A 1 166 ? 11.809 -2.446 6.233 1.00 77.69 166 LEU A N 1
ATOM 1281 C CA . LEU A 1 166 ? 10.797 -1.488 5.758 1.00 77.69 166 LEU A CA 1
ATOM 1282 C C . LEU A 1 166 ? 9.540 -1.507 6.645 1.00 77.69 166 LEU A C 1
ATOM 1284 O O . LEU A 1 166 ? 9.020 -0.460 7.015 1.00 77.69 166 LEU A O 1
ATOM 1288 N N . GLN A 1 167 ? 9.126 -2.695 7.089 1.00 74.81 167 GLN A N 1
ATOM 1289 C CA . GLN A 1 167 ? 8.016 -2.879 8.032 1.00 74.81 167 GLN A CA 1
ATOM 1290 C C . GLN A 1 167 ? 8.210 -2.148 9.364 1.00 74.81 167 GLN A C 1
ATOM 1292 O O . GLN A 1 167 ? 7.238 -1.695 9.955 1.00 74.81 167 GLN A O 1
ATOM 1297 N N . ARG A 1 168 ? 9.454 -1.987 9.839 1.00 73.75 168 ARG A N 1
ATOM 1298 C CA . ARG A 1 168 ? 9.726 -1.248 11.084 1.00 73.75 168 ARG A CA 1
ATOM 1299 C C . ARG A 1 168 ? 9.385 0.236 10.949 1.00 73.75 168 ARG A C 1
ATOM 1301 O O . ARG A 1 168 ? 9.045 0.861 11.945 1.00 73.75 168 ARG A O 1
ATOM 1308 N N . ASN A 1 169 ? 9.433 0.772 9.729 1.00 74.62 169 ASN A N 1
ATOM 1309 C CA . ASN A 1 169 ? 9.040 2.148 9.427 1.00 74.62 169 ASN A CA 1
ATOM 1310 C C . ASN A 1 169 ? 7.529 2.288 9.157 1.00 74.62 169 ASN A C 1
ATOM 1312 O O . ASN A 1 169 ? 7.021 3.404 9.105 1.00 74.62 169 ASN A O 1
ATOM 1316 N N . LEU A 1 170 ? 6.803 1.171 9.021 1.00 78.56 170 LEU A N 1
ATOM 1317 C CA . LEU A 1 170 ? 5.358 1.116 8.781 1.00 78.56 170 LEU A CA 1
ATOM 1318 C C . LEU A 1 170 ? 4.662 0.252 9.853 1.00 78.56 170 LEU A C 1
ATOM 1320 O O . LEU A 1 170 ? 4.007 -0.733 9.516 1.00 78.56 170 LEU A O 1
ATOM 1324 N N . PRO A 1 171 ? 4.780 0.596 11.152 1.00 74.00 171 PRO A N 1
ATOM 1325 C CA . PRO A 1 171 ? 4.341 -0.268 12.257 1.00 74.00 171 PRO A CA 1
ATOM 1326 C C . PRO A 1 171 ? 2.825 -0.517 12.303 1.00 74.00 171 PRO A C 1
ATOM 1328 O O . PRO A 1 171 ? 2.369 -1.415 13.006 1.00 74.00 171 PRO A O 1
ATOM 1331 N N . HIS A 1 172 ? 2.052 0.287 11.574 1.00 77.69 172 HIS A N 1
ATOM 1332 C CA . HIS A 1 172 ? 0.600 0.200 11.485 1.00 77.69 172 HIS A CA 1
ATOM 1333 C C . HIS A 1 172 ? 0.131 -0.728 10.365 1.00 77.69 172 HIS A C 1
ATOM 1335 O O . HIS A 1 172 ? -1.020 -1.126 10.394 1.00 77.69 172 HIS A O 1
ATOM 1341 N N . VAL A 1 173 ? 0.966 -1.091 9.388 1.00 82.25 173 VAL A N 1
ATOM 1342 C CA . VAL A 1 173 ? 0.579 -2.070 8.361 1.00 82.25 173 VAL A CA 1
ATOM 1343 C C . VAL A 1 173 ? 0.710 -3.465 8.955 1.00 82.25 173 VAL A C 1
ATOM 1345 O O . VAL A 1 173 ? 1.721 -3.772 9.587 1.00 82.25 173 VAL A O 1
ATOM 1348 N N . ASP A 1 174 ? -0.281 -4.328 8.752 1.00 84.69 174 ASP A N 1
ATOM 1349 C CA . ASP A 1 174 ? -0.154 -5.729 9.131 1.00 84.69 174 ASP A CA 1
ATOM 1350 C C . ASP A 1 174 ? 0.684 -6.495 8.087 1.00 84.69 174 ASP A C 1
ATOM 1352 O O . ASP A 1 174 ? 0.208 -6.757 6.982 1.00 84.69 174 ASP A O 1
ATOM 1356 N N . PRO A 1 175 ? 1.928 -6.905 8.401 1.00 77.56 175 PRO A N 1
ATOM 1357 C CA . PRO A 1 175 ? 2.772 -7.626 7.453 1.00 77.56 175 PRO A CA 1
ATOM 1358 C C . PRO A 1 175 ? 2.250 -9.022 7.105 1.00 77.56 175 PRO A C 1
ATOM 1360 O O . PRO A 1 175 ? 2.718 -9.599 6.125 1.00 77.56 175 PRO A O 1
ATOM 1363 N N . SER A 1 176 ? 1.343 -9.584 7.907 1.00 82.44 176 SER A N 1
ATOM 1364 C CA . SER A 1 176 ? 0.776 -10.919 7.698 1.00 82.44 176 SER A CA 1
ATOM 1365 C C . SER A 1 176 ? -0.556 -10.876 6.953 1.00 82.44 176 SER A C 1
ATOM 1367 O O . SER A 1 176 ? -0.946 -11.883 6.371 1.00 82.44 176 SER A O 1
ATOM 1369 N N . ASN A 1 177 ? -1.226 -9.722 6.946 1.00 83.94 177 ASN A N 1
ATOM 1370 C CA . ASN A 1 177 ? -2.552 -9.543 6.368 1.00 83.94 177 ASN A CA 1
ATOM 1371 C C . ASN A 1 177 ? -2.554 -8.273 5.490 1.00 83.94 177 ASN A C 1
ATOM 1373 O O . ASN A 1 177 ? -2.858 -7.184 5.975 1.00 83.94 177 ASN A O 1
ATOM 1377 N N . PRO A 1 178 ? -2.185 -8.367 4.202 1.00 79.12 178 PRO A N 1
ATOM 1378 C CA . PRO A 1 178 ? -2.203 -7.222 3.292 1.00 79.12 178 PRO A CA 1
ATOM 1379 C C . PRO A 1 178 ? -3.581 -6.566 3.227 1.00 79.12 178 PRO A C 1
ATOM 1381 O O . PRO A 1 178 ? -4.602 -7.247 3.138 1.00 79.12 178 PRO A O 1
ATOM 1384 N N . GLY A 1 179 ? -3.610 -5.236 3.290 1.00 78.94 179 GLY A N 1
ATOM 1385 C CA . GLY A 1 179 ? -4.863 -4.484 3.407 1.00 78.94 179 GLY A CA 1
ATOM 1386 C C . GLY A 1 179 ? -5.417 -4.383 4.821 1.00 78.94 179 GLY A C 1
ATOM 1387 O O . GLY A 1 179 ? -6.518 -3.870 4.993 1.00 78.94 179 GLY A O 1
ATOM 1388 N N . TRP A 1 180 ? -4.665 -4.824 5.828 1.00 86.81 180 TRP A N 1
ATOM 1389 C CA . TRP A 1 180 ? -5.037 -4.666 7.225 1.00 86.81 180 TRP A CA 1
ATOM 1390 C C . TRP A 1 180 ? -4.082 -3.724 7.949 1.00 86.81 180 TRP A C 1
ATOM 1392 O O . TRP A 1 180 ? -2.885 -3.658 7.644 1.00 86.81 180 TRP A O 1
ATOM 1402 N N . VAL A 1 181 ? -4.623 -3.000 8.928 1.00 84.56 181 VAL A N 1
ATOM 1403 C CA . VAL A 1 181 ? -3.869 -2.115 9.816 1.00 84.56 181 VAL A CA 1
ATOM 1404 C C . VAL A 1 181 ? -3.951 -2.568 11.259 1.00 84.56 181 VAL A C 1
ATOM 1406 O O . VAL A 1 181 ? -5.020 -2.905 11.757 1.00 84.56 181 VAL A O 1
ATOM 1409 N N . ARG A 1 182 ? -2.815 -2.526 11.949 1.00 86.94 182 ARG A N 1
ATOM 1410 C CA . ARG A 1 182 ? -2.687 -2.842 13.367 1.00 86.94 182 ARG A CA 1
ATOM 1411 C C . ARG A 1 182 ? -2.902 -1.605 14.223 1.00 86.94 182 ARG A C 1
ATOM 1413 O O . ARG A 1 182 ? -2.340 -0.545 13.948 1.00 86.94 182 ARG A O 1
ATOM 1420 N N . GLY A 1 183 ? -3.651 -1.776 15.303 1.00 87.31 183 GLY A N 1
ATOM 1421 C CA . GLY A 1 183 ? -3.901 -0.709 16.259 1.00 87.31 183 GLY A CA 1
ATOM 1422 C C . GLY A 1 183 ? -4.869 -1.098 17.369 1.00 87.31 183 GLY A C 1
ATOM 1423 O O . GLY A 1 183 ? -5.272 -2.253 17.511 1.00 87.31 183 GLY A O 1
ATOM 1424 N N . TRP A 1 184 ? -5.228 -0.099 18.162 1.00 88.38 184 TRP A N 1
ATOM 1425 C CA . TRP A 1 184 ? -6.246 -0.137 19.194 1.00 88.38 184 TRP A CA 1
ATOM 1426 C C . TRP A 1 184 ? -7.596 0.250 18.588 1.00 88.38 184 TRP A C 1
ATOM 1428 O O . TRP A 1 184 ? -7.843 1.411 18.257 1.00 88.38 184 TRP A O 1
ATOM 1438 N N . ALA A 1 185 ? -8.462 -0.744 18.426 1.00 89.44 185 ALA A N 1
ATOM 1439 C CA . ALA A 1 185 ? -9.814 -0.587 17.925 1.00 89.44 185 ALA A CA 1
ATOM 1440 C C . ALA A 1 185 ? -10.785 -0.298 19.074 1.00 89.44 185 ALA A C 1
ATOM 1442 O O . ALA A 1 185 ? -10.715 -0.926 20.132 1.00 89.44 185 ALA A O 1
ATOM 1443 N N . VAL A 1 186 ? -11.721 0.619 18.848 1.00 90.69 186 VAL A N 1
ATOM 1444 C CA . VAL A 1 186 ? -12.853 0.889 19.740 1.00 90.69 186 VAL A CA 1
ATOM 1445 C C . VAL A 1 186 ? -14.071 0.183 19.166 1.00 90.69 186 VAL A C 1
ATOM 1447 O O . VAL A 1 186 ? -14.569 0.570 18.107 1.00 90.69 186 VAL A O 1
ATOM 1450 N N . VAL A 1 187 ? -14.538 -0.866 19.840 1.00 93.81 187 VAL A N 1
ATOM 1451 C CA . VAL A 1 187 ? -15.538 -1.792 19.295 1.00 93.81 187 VAL A CA 1
ATOM 1452 C C . VAL A 1 187 ? -16.709 -2.029 20.228 1.00 93.81 187 VAL A C 1
ATOM 1454 O O . VAL A 1 187 ? -16.544 -2.081 21.446 1.00 93.81 187 VAL A O 1
ATOM 1457 N N . ARG A 1 188 ? -17.877 -2.267 19.634 1.00 93.62 188 ARG A N 1
ATOM 1458 C CA . ARG A 1 188 ? -19.070 -2.796 20.299 1.00 93.62 188 ARG A CA 1
ATOM 1459 C C . ARG A 1 188 ? -19.383 -4.179 19.736 1.00 93.62 188 ARG A C 1
ATOM 1461 O O . ARG A 1 188 ? -19.343 -4.372 18.526 1.00 93.62 188 ARG A O 1
ATOM 1468 N N . ASN A 1 189 ? -19.738 -5.136 20.597 1.00 91.50 189 ASN A N 1
ATOM 1469 C CA . ASN A 1 189 ? -20.012 -6.515 20.161 1.00 91.50 189 ASN A CA 1
ATOM 1470 C C . ASN A 1 189 ? -21.438 -6.728 19.620 1.00 91.50 189 ASN A C 1
ATOM 1472 O O . ASN A 1 189 ? -21.637 -7.598 18.777 1.00 91.50 189 ASN A O 1
ATOM 1476 N N . ALA A 1 190 ? -22.434 -5.975 20.102 1.00 90.62 190 ALA A N 1
ATOM 1477 C CA . ALA A 1 190 ? -23.841 -6.189 19.755 1.00 90.62 190 ALA A CA 1
ATOM 1478 C C . ALA A 1 190 ? -24.618 -4.859 19.585 1.00 90.62 190 ALA A C 1
ATOM 1480 O O . ALA A 1 190 ? -24.866 -4.183 20.582 1.00 90.62 190 ALA A O 1
ATOM 1481 N N . PRO A 1 191 ? -25.038 -4.487 18.355 1.00 92.12 191 PRO A N 1
ATOM 1482 C CA . PRO A 1 191 ? -24.565 -5.055 17.092 1.00 92.12 191 PRO A CA 1
ATOM 1483 C C . PRO A 1 191 ? -23.077 -4.743 16.889 1.00 92.12 191 PRO A C 1
ATOM 1485 O O . PRO A 1 191 ? -22.585 -3.719 17.382 1.00 92.12 191 PRO A O 1
ATOM 1488 N N . TRP A 1 192 ? -22.386 -5.637 16.175 1.00 93.19 192 TRP A N 1
ATOM 1489 C CA . TRP A 1 192 ? -20.977 -5.469 15.826 1.00 93.19 192 TRP A CA 1
ATOM 1490 C C . TRP A 1 192 ? -20.753 -4.113 15.161 1.00 93.19 192 TRP A C 1
ATOM 1492 O O . TRP A 1 192 ? -21.494 -3.742 14.249 1.00 93.19 192 TRP A O 1
ATOM 1502 N N . HIS A 1 193 ? -19.777 -3.365 15.663 1.00 90.06 193 HIS A N 1
ATOM 1503 C CA . HIS A 1 193 ? -19.420 -2.065 15.114 1.00 90.06 193 HIS A CA 1
ATOM 1504 C C . HIS A 1 193 ? -18.007 -1.671 15.535 1.00 90.06 193 HIS A C 1
ATOM 1506 O O . HIS A 1 193 ? -17.671 -1.742 16.724 1.00 90.06 193 HIS A O 1
ATOM 1512 N N . VAL A 1 194 ? -17.217 -1.187 14.575 1.00 89.25 194 VAL A N 1
ATOM 1513 C CA . VAL A 1 194 ? -15.910 -0.570 14.822 1.00 89.25 194 VAL A CA 1
ATOM 1514 C C . VAL A 1 194 ? -16.056 0.951 14.742 1.00 89.25 194 VAL A C 1
ATOM 1516 O O . VAL A 1 194 ? -16.171 1.544 13.669 1.00 89.25 194 VAL A O 1
ATOM 1519 N N . ALA A 1 195 ? -16.038 1.614 15.900 1.00 86.88 195 ALA A N 1
ATOM 1520 C CA . ALA A 1 195 ? -16.180 3.067 15.962 1.00 86.88 195 ALA A CA 1
ATOM 1521 C C . ALA A 1 195 ? -14.912 3.791 15.492 1.00 86.88 195 ALA A C 1
ATOM 1523 O O . ALA A 1 195 ? -15.003 4.797 14.786 1.00 86.88 195 ALA A O 1
ATOM 1524 N N . ALA A 1 196 ? -13.738 3.287 15.879 1.00 82.81 196 ALA A N 1
ATOM 1525 C CA . ALA A 1 196 ? -12.448 3.877 15.540 1.00 82.81 196 ALA A CA 1
ATOM 1526 C C . ALA A 1 196 ? -11.317 2.844 15.605 1.00 82.81 196 ALA A C 1
ATOM 1528 O O . ALA A 1 196 ? -11.432 1.831 16.292 1.00 82.81 196 ALA A O 1
ATOM 1529 N N . MET A 1 197 ? -10.206 3.151 14.938 1.00 84.25 197 MET A N 1
ATOM 1530 C CA . MET A 1 197 ? -8.934 2.438 15.038 1.00 84.25 197 MET A CA 1
ATOM 1531 C C . MET A 1 197 ? -7.812 3.471 15.154 1.00 84.25 197 MET A C 1
ATOM 1533 O O . MET A 1 197 ? -7.751 4.412 14.363 1.00 84.25 197 MET A O 1
ATOM 1537 N N . THR A 1 198 ? -6.944 3.324 16.153 1.00 79.00 198 THR A N 1
ATOM 1538 C CA . THR A 1 198 ? -5.824 4.243 16.410 1.00 79.00 198 THR A CA 1
ATOM 1539 C C . THR A 1 198 ? -4.542 3.456 16.660 1.00 79.00 198 THR A C 1
ATOM 1541 O O . THR A 1 198 ? -4.572 2.292 17.038 1.00 79.00 198 THR A O 1
ATOM 1544 N N . ASN A 1 199 ? -3.379 4.077 16.501 1.00 76.50 199 ASN A N 1
ATOM 1545 C CA . ASN A 1 199 ? -2.106 3.476 16.920 1.00 76.50 199 ASN A CA 1
ATOM 1546 C C . ASN A 1 199 ? -1.765 3.749 18.401 1.00 76.50 199 ASN A C 1
ATOM 1548 O O . ASN A 1 199 ? -0.760 3.244 18.897 1.00 76.50 199 ASN A O 1
ATOM 1552 N N . ASP A 1 200 ? -2.596 4.520 19.107 1.00 79.81 200 ASP A N 1
ATOM 1553 C CA . ASP A 1 200 ? -2.396 4.941 20.494 1.00 79.81 200 ASP A CA 1
ATOM 1554 C C . ASP A 1 200 ? -3.563 4.474 21.370 1.00 79.81 200 ASP A C 1
ATOM 1556 O O . ASP A 1 200 ? -4.716 4.873 21.165 1.00 79.81 200 ASP A O 1
ATOM 1560 N N . ARG A 1 201 ? -3.239 3.653 22.373 1.00 87.44 201 ARG A N 1
ATOM 1561 C CA . ARG A 1 201 ? -4.200 3.115 23.335 1.00 87.44 201 ARG A CA 1
ATOM 1562 C C . ARG A 1 201 ? -4.913 4.217 24.108 1.00 87.44 201 ARG A C 1
ATOM 1564 O O . ARG A 1 201 ? -6.128 4.140 24.247 1.00 87.44 201 ARG A O 1
ATOM 1571 N N . ALA A 1 202 ? -4.189 5.237 24.571 1.00 86.44 202 ALA A N 1
ATOM 1572 C CA . ALA A 1 202 ? -4.778 6.313 25.364 1.00 86.44 202 ALA A CA 1
ATOM 1573 C C . ALA A 1 202 ? -5.827 7.067 24.539 1.00 86.44 202 ALA A C 1
ATOM 1575 O O . ALA A 1 202 ? -6.920 7.354 25.018 1.00 86.44 202 ALA A O 1
ATOM 1576 N N . ARG A 1 203 ? -5.543 7.294 23.250 1.00 83.12 203 ARG A N 1
ATOM 1577 C CA . ARG A 1 203 ? -6.512 7.894 22.331 1.00 83.12 203 ARG A CA 1
ATOM 1578 C C . ARG A 1 203 ? -7.730 6.999 22.090 1.00 83.12 203 ARG A C 1
ATOM 1580 O O . ARG A 1 203 ? -8.845 7.511 22.010 1.00 83.12 203 ARG A O 1
ATOM 1587 N N . ALA A 1 204 ? -7.540 5.686 21.964 1.00 85.50 204 ALA A N 1
ATOM 1588 C CA . ALA A 1 204 ? -8.660 4.752 21.847 1.00 85.50 204 ALA A CA 1
ATOM 1589 C C . ALA A 1 204 ? -9.535 4.766 23.112 1.00 85.50 204 ALA A C 1
ATOM 1591 O O . ALA A 1 204 ? -10.759 4.769 23.008 1.00 85.50 204 ALA A O 1
ATOM 1592 N N . GLU A 1 205 ? -8.922 4.845 24.295 1.00 91.31 205 GLU A N 1
ATOM 1593 C CA . GLU A 1 205 ? -9.616 4.961 25.583 1.00 91.31 205 GLU A CA 1
ATOM 1594 C C . GLU A 1 205 ? -10.380 6.290 25.707 1.00 91.31 205 GLU A C 1
ATOM 1596 O O . GLU A 1 205 ? -11.542 6.278 26.109 1.00 91.31 205 GLU A O 1
ATOM 1601 N N . GLU A 1 206 ? -9.795 7.417 25.280 1.00 88.81 206 GLU A N 1
ATOM 1602 C CA . GLU A 1 206 ? -10.488 8.714 25.191 1.00 88.81 206 GLU A CA 1
ATOM 1603 C C . GLU A 1 206 ? -11.727 8.640 24.288 1.00 88.81 206 GLU A C 1
ATOM 1605 O O . GLU A 1 206 ? -12.799 9.102 24.673 1.00 88.81 206 GLU A O 1
ATOM 1610 N N . ILE A 1 207 ? -11.599 8.045 23.096 1.00 85.12 207 ILE A N 1
ATOM 1611 C CA . ILE A 1 207 ? -12.723 7.871 22.166 1.00 85.12 207 ILE A CA 1
ATOM 1612 C C . ILE A 1 207 ? -13.788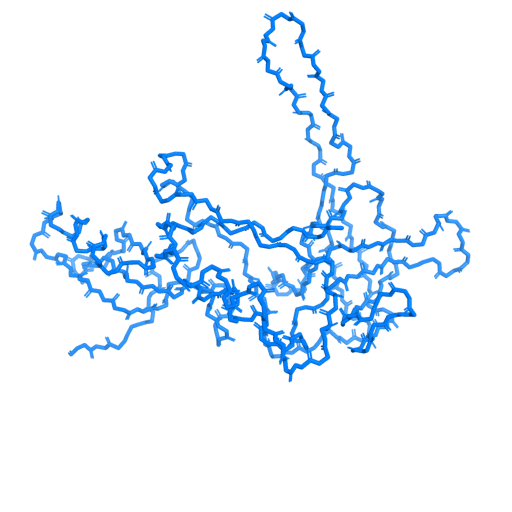 6.973 22.803 1.00 85.12 207 ILE A C 1
ATOM 1614 O O . ILE A 1 207 ? -14.962 7.338 22.827 1.00 85.12 207 ILE A O 1
ATOM 1618 N N . CYS A 1 208 ? -13.387 5.833 23.370 1.00 90.25 208 CYS A N 1
ATOM 1619 C CA . CYS A 1 208 ? -14.287 4.903 24.046 1.00 90.25 208 CYS A CA 1
ATOM 1620 C C . CYS A 1 208 ? -15.070 5.576 25.185 1.00 90.25 208 CYS A C 1
ATOM 1622 O O . CYS A 1 208 ? -16.266 5.336 25.320 1.00 90.25 208 CYS A O 1
ATOM 1624 N N . ALA A 1 209 ? -14.433 6.464 25.956 1.00 92.75 209 ALA A N 1
ATOM 1625 C CA . ALA A 1 209 ? -15.062 7.193 27.059 1.00 92.75 209 ALA A CA 1
ATOM 1626 C C . ALA A 1 209 ? -16.139 8.201 26.608 1.00 92.75 209 ALA A C 1
ATOM 1628 O O . ALA A 1 209 ? -16.981 8.597 27.412 1.00 92.75 209 ALA A O 1
ATOM 1629 N N . THR A 1 210 ? -16.123 8.620 25.336 1.00 91.06 210 THR A N 1
ATOM 1630 C CA . THR A 1 210 ? -17.156 9.493 24.741 1.00 91.06 210 THR A CA 1
ATOM 1631 C C . THR A 1 210 ? -18.341 8.733 24.146 1.00 91.06 210 THR A C 1
ATOM 1633 O O . THR A 1 210 ? -19.337 9.347 23.759 1.00 91.06 210 THR A O 1
ATOM 1636 N N . LEU A 1 211 ? -18.240 7.406 24.060 1.00 90.81 211 LEU A N 1
ATOM 1637 C CA . LEU A 1 211 ? -19.263 6.524 23.509 1.00 90.81 211 LEU A CA 1
ATOM 1638 C C . LEU A 1 211 ? -20.080 5.863 24.629 1.00 90.81 211 LEU A C 1
ATOM 1640 O O . LEU A 1 211 ? -19.842 6.059 25.820 1.00 90.81 211 LEU A O 1
ATOM 1644 N N . ALA A 1 212 ? -21.090 5.087 24.237 1.00 86.06 212 ALA A N 1
ATOM 1645 C CA . ALA A 1 212 ? -21.879 4.301 25.176 1.00 86.06 212 ALA A CA 1
ATOM 1646 C C . ALA A 1 212 ? -2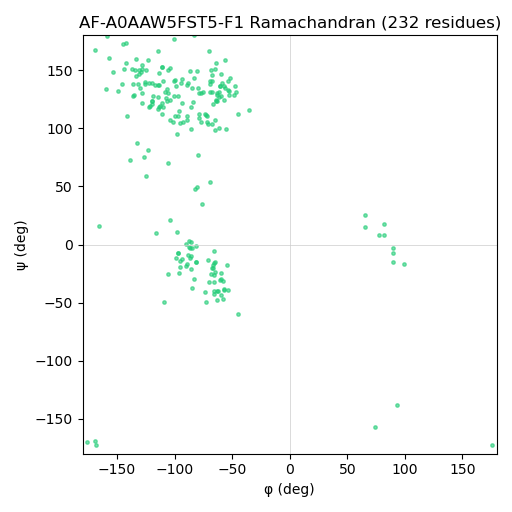1.024 3.224 25.876 1.00 86.06 212 ALA A C 1
ATOM 1648 O O . ALA A 1 212 ? -19.999 2.775 25.363 1.00 86.06 212 ALA A O 1
ATOM 1649 N N . SER A 1 213 ? -21.464 2.786 27.058 1.00 87.06 213 SER A N 1
ATOM 1650 C CA . SER A 1 213 ? -20.727 1.848 27.922 1.00 87.06 213 SER A CA 1
ATOM 1651 C C . SER A 1 213 ? -20.557 0.434 27.348 1.00 87.06 213 SER A C 1
ATOM 1653 O O . SER A 1 213 ? -19.925 -0.407 27.978 1.00 87.06 213 SER A O 1
ATOM 1655 N N . ASP A 1 214 ? -21.167 0.140 26.201 1.00 93.56 214 ASP A N 1
ATOM 1656 C CA . ASP A 1 214 ? -21.069 -1.127 25.472 1.00 93.56 214 ASP A CA 1
ATOM 1657 C C . ASP A 1 214 ? -19.881 -1.177 24.491 1.00 93.56 214 ASP A C 1
ATOM 1659 O O . ASP A 1 214 ? -19.650 -2.216 23.860 1.00 93.56 214 ASP A O 1
ATOM 1663 N N . TYR A 1 215 ? -19.116 -0.085 24.380 1.00 94.75 215 TYR A N 1
ATOM 1664 C CA . TYR A 1 215 ? -17.842 -0.051 23.668 1.00 94.75 215 TYR A CA 1
ATOM 1665 C C . TYR A 1 215 ? -16.674 -0.474 24.563 1.00 94.75 215 TYR A C 1
ATOM 1667 O O . TYR A 1 215 ? -16.659 -0.257 25.773 1.00 94.75 215 TYR A O 1
ATOM 1675 N N . SER A 1 216 ? -15.667 -1.078 23.939 1.00 94.69 216 SER A N 1
ATOM 1676 C CA . SER A 1 216 ? -14.429 -1.525 24.576 1.00 94.69 216 SER A CA 1
ATOM 1677 C C . SER A 1 216 ? -13.238 -1.292 23.651 1.00 94.69 216 SER A C 1
ATOM 1679 O O . SER A 1 216 ? -13.395 -1.226 22.431 1.00 94.69 216 SER A O 1
ATOM 1681 N N . VAL A 1 217 ? -12.044 -1.175 24.230 1.00 93.81 217 VAL A N 1
ATOM 1682 C CA . VAL A 1 217 ? -10.789 -1.007 23.488 1.00 93.81 217 VAL A CA 1
ATOM 1683 C C . VAL A 1 217 ? -10.105 -2.363 23.334 1.00 93.81 217 VAL A C 1
ATOM 1685 O O . VAL A 1 217 ? -9.890 -3.051 24.329 1.00 93.81 217 VAL A O 1
ATOM 1688 N N . ARG A 1 218 ? -9.737 -2.741 22.106 1.00 93.88 218 ARG A N 1
ATOM 1689 C CA . ARG A 1 218 ? -9.041 -4.002 21.794 1.00 93.88 218 ARG A CA 1
ATOM 1690 C C . ARG A 1 218 ? -7.847 -3.764 20.885 1.00 93.88 218 ARG A C 1
ATOM 1692 O O . ARG A 1 218 ? -7.953 -3.024 19.913 1.00 93.88 218 ARG A O 1
ATOM 1699 N N . LEU A 1 219 ? -6.725 -4.425 21.158 1.00 92.12 219 LEU A N 1
ATOM 1700 C CA . LEU A 1 219 ? -5.619 -4.486 20.203 1.00 92.12 219 LEU A CA 1
ATOM 1701 C C . LEU A 1 219 ? -5.969 -5.493 19.102 1.00 92.12 219 LEU A C 1
ATOM 1703 O O . LE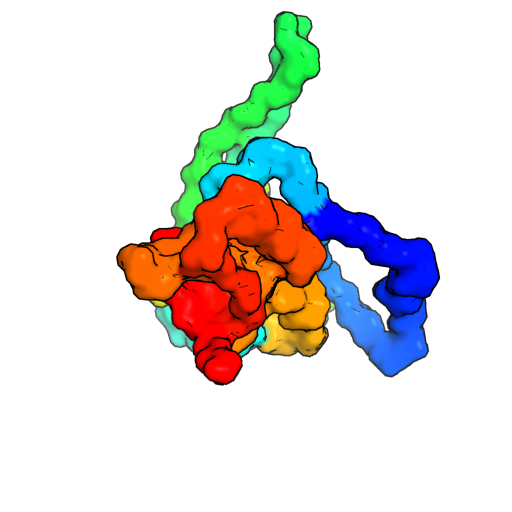U A 1 219 ? -6.360 -6.624 19.390 1.00 92.12 219 LEU A O 1
ATOM 1707 N N . GLY A 1 220 ? -5.812 -5.101 17.843 1.00 91.12 220 GLY A N 1
ATOM 1708 C CA . GLY A 1 220 ? -6.117 -5.982 16.725 1.00 91.12 220 GLY A CA 1
ATOM 1709 C C . GLY A 1 220 ? -5.627 -5.464 15.384 1.00 91.12 220 GLY A C 1
ATOM 1710 O O . GLY A 1 220 ? -4.862 -4.503 15.300 1.00 91.12 220 GLY A O 1
ATOM 1711 N N . SER A 1 221 ? -6.084 -6.137 14.338 1.00 90.88 221 SER A N 1
ATOM 1712 C CA . SER A 1 221 ? -5.862 -5.801 12.941 1.00 90.88 221 SER A CA 1
ATOM 1713 C C . SER A 1 221 ? -7.214 -5.562 12.278 1.00 90.88 221 SER A C 1
ATOM 1715 O O . SER A 1 221 ? -8.073 -6.437 12.346 1.00 90.88 221 SER A O 1
ATOM 1717 N N . LEU A 1 222 ? -7.426 -4.391 11.679 1.00 87.31 222 LEU A N 1
ATOM 1718 C CA . LEU A 1 222 ? -8.662 -4.003 10.991 1.00 87.31 222 LEU A CA 1
ATOM 1719 C C . LEU A 1 222 ? -8.422 -3.981 9.486 1.00 87.31 222 LEU A C 1
ATOM 1721 O O . LEU A 1 222 ? -7.457 -3.369 9.024 1.00 87.31 222 LEU A O 1
ATOM 1725 N N . ARG A 1 223 ? -9.308 -4.605 8.716 1.00 85.69 223 ARG A N 1
ATOM 1726 C CA . ARG A 1 223 ? -9.246 -4.562 7.254 1.00 85.69 223 ARG A CA 1
ATOM 1727 C C . ARG A 1 223 ? -9.729 -3.208 6.725 1.00 85.69 223 ARG A C 1
ATOM 1729 O O . ARG A 1 223 ? -10.810 -2.750 7.096 1.00 85.69 223 ARG A O 1
ATOM 1736 N N . ALA A 1 224 ? -8.946 -2.606 5.828 1.00 77.31 224 ALA A N 1
ATOM 1737 C CA . ALA A 1 224 ? -9.251 -1.332 5.172 1.00 77.31 224 ALA A CA 1
ATOM 1738 C C . ALA A 1 224 ? -10.684 -1.296 4.621 1.00 77.31 224 ALA A C 1
ATOM 1740 O O . ALA A 1 224 ? -11.129 -2.268 4.006 1.00 77.31 224 ALA A O 1
ATOM 1741 N N . GLY A 1 225 ? -11.389 -0.180 4.824 1.00 74.00 225 GLY A N 1
ATOM 1742 C CA . GLY A 1 225 ? -12.736 0.025 4.281 1.00 74.00 225 GLY A CA 1
ATOM 1743 C C . GLY A 1 225 ? -13.824 -0.915 4.826 1.00 74.00 225 GLY A C 1
ATOM 1744 O O . GLY A 1 225 ? -14.891 -1.017 4.224 1.00 74.00 225 GLY A O 1
ATOM 1745 N N . SER A 1 226 ? -13.583 -1.621 5.937 1.00 82.19 226 SER A N 1
ATOM 1746 C CA . SER A 1 226 ? -14.545 -2.561 6.534 1.00 82.19 226 SER A CA 1
ATOM 1747 C C . SER A 1 226 ? -14.533 -2.522 8.067 1.00 82.19 226 SER A C 1
ATOM 1749 O O . SER A 1 226 ? -13.659 -1.899 8.667 1.00 82.19 226 SER A O 1
ATOM 1751 N N . ASP A 1 227 ? -15.471 -3.244 8.685 1.00 85.81 227 ASP A N 1
ATOM 1752 C CA . ASP A 1 227 ? -15.524 -3.481 10.135 1.00 85.81 227 ASP A CA 1
ATOM 1753 C C . ASP A 1 227 ? -14.907 -4.848 10.525 1.00 85.81 227 ASP A C 1
ATOM 1755 O O . ASP A 1 227 ? -15.059 -5.294 11.665 1.00 85.81 227 ASP A O 1
ATOM 1759 N N . ASP A 1 228 ? -14.218 -5.539 9.605 1.00 89.12 228 ASP A N 1
ATOM 1760 C CA . ASP A 1 228 ? -13.594 -6.843 9.874 1.00 89.12 228 ASP A CA 1
ATOM 1761 C C . ASP A 1 228 ? -12.361 -6.666 10.782 1.00 89.12 228 ASP A C 1
ATOM 1763 O O . ASP A 1 228 ? -11.327 -6.147 10.350 1.00 89.12 228 ASP A O 1
ATOM 1767 N N . LEU A 1 229 ? -12.450 -7.125 12.037 1.00 90.31 229 LEU A N 1
ATOM 1768 C CA . LEU A 1 229 ? -11.365 -7.052 13.022 1.00 90.31 229 LEU A CA 1
ATOM 1769 C C . LEU A 1 229 ? -10.850 -8.445 13.406 1.00 90.31 229 LEU A C 1
ATOM 1771 O O . LEU A 1 229 ? -11.598 -9.291 13.893 1.00 90.31 229 LEU A O 1
ATOM 1775 N N . LEU A 1 230 ? -9.538 -8.641 13.289 1.00 91.62 230 LEU A N 1
ATOM 1776 C CA . LEU A 1 230 ? -8.802 -9.737 13.913 1.00 91.62 230 LEU A CA 1
ATOM 1777 C C . LEU A 1 230 ? -8.211 -9.240 15.234 1.00 91.62 230 LEU A C 1
ATOM 1779 O O . LEU A 1 230 ? -7.219 -8.516 15.247 1.00 91.62 230 LEU A O 1
ATOM 1783 N N . SER A 1 231 ? -8.801 -9.631 16.356 1.00 85.62 231 SER A N 1
ATOM 1784 C CA . SER A 1 231 ? -8.270 -9.362 17.697 1.00 85.62 231 SER A CA 1
ATOM 1785 C C . SER A 1 231 ? -8.255 -10.651 18.507 1.00 85.62 231 SER A C 1
ATOM 1787 O O . SER A 1 231 ? -9.160 -11.474 18.356 1.00 85.62 231 SER A O 1
ATOM 1789 N N . SER A 1 232 ? -7.275 -10.829 19.393 1.00 65.62 232 SER A N 1
ATOM 1790 C CA . SER A 1 232 ? -7.402 -11.854 20.431 1.00 65.62 232 SER A CA 1
ATOM 1791 C C . SER A 1 232 ? -8.623 -11.530 21.295 1.00 65.62 232 SER A C 1
ATOM 1793 O O . SER A 1 232 ? -8.841 -10.367 21.635 1.00 65.62 232 SER A O 1
ATOM 1795 N N . ALA A 1 233 ? -9.433 -12.538 21.616 1.00 54.00 233 ALA A N 1
ATOM 1796 C CA . ALA A 1 233 ? -10.403 -12.401 22.694 1.00 54.00 233 ALA A CA 1
ATOM 1797 C C . ALA A 1 233 ? -9.624 -12.290 24.012 1.00 54.00 233 ALA A C 1
ATOM 1799 O O . ALA A 1 233 ? -8.702 -13.081 24.226 1.00 54.00 233 ALA A O 1
ATOM 1800 N N . ASP A 1 234 ? -9.962 -11.293 24.829 1.00 44.88 234 ASP A N 1
ATOM 1801 C CA . ASP A 1 234 ? -9.554 -11.257 26.238 1.00 44.88 234 ASP A CA 1
ATOM 1802 C C . ASP A 1 234 ? -10.202 -12.416 27.013 1.00 44.88 234 ASP A C 1
ATOM 1804 O O . ASP A 1 234 ? -11.387 -12.729 26.727 1.00 44.88 234 ASP A O 1
#

Radius of gyration: 20.24 Å; Cα contacts (8 Å, |Δi|>4): 487; chains: 1; bounding box: 51×50×56 Å